Protein AF-A0A6M3KGA5-F1 (afdb_monomer_lite)

Secondary structure (DSSP, 8-state):
-----HHHHHHHHHHHHHHHHHHHSPPBPPSSTTPPPEEEETTTTEEEE-S--SS-SS--EEEEE--HHHHHHHHHHH--TT-EEEEEETTEEEEEESSPPPS-GGG-------EEEEEE-PPPHHHHHHHHHTTPPPSSHHHHHHHHHHHGGG--SS-HHHHHHHHHH---------EEEE-TTT--EEEE---------

Structure (mmCIF, N/CA/C/O backbone):
data_AF-A0A6M3KGA5-F1
#
_entry.id   AF-A0A6M3KGA5-F1
#
loop_
_atom_site.group_PDB
_atom_site.id
_atom_site.type_symbol
_atom_site.label_atom_id
_atom_site.label_alt_id
_atom_site.label_comp_id
_atom_site.label_asym_id
_atom_site.label_entity_id
_atom_site.label_seq_id
_atom_site.pdbx_PDB_ins_code
_atom_site.Cartn_x
_atom_site.Cartn_y
_atom_site.Cartn_z
_atom_site.occupancy
_atom_site.B_iso_or_equiv
_atom_site.auth_seq_id
_atom_site.auth_comp_id
_atom_site.auth_asym_id
_atom_site.auth_atom_id
_atom_site.pdbx_PDB_model_num
ATOM 1 N N . MET A 1 1 ? 42.977 -56.405 -46.030 1.00 41.88 1 MET A N 1
ATOM 2 C CA . MET A 1 1 ? 42.959 -55.068 -45.400 1.00 41.88 1 MET A CA 1
ATOM 3 C C . MET A 1 1 ? 41.503 -54.655 -45.305 1.00 41.88 1 MET A C 1
ATOM 5 O O . MET A 1 1 ? 40.833 -54.832 -46.315 1.00 41.88 1 MET A O 1
ATOM 9 N N . PRO A 1 2 ? 40.975 -54.237 -44.144 1.00 41.97 2 PRO A N 1
ATOM 10 C CA . PRO A 1 2 ? 39.621 -53.709 -44.097 1.00 41.97 2 PRO A CA 1
ATOM 11 C C . PRO A 1 2 ? 39.636 -52.282 -44.658 1.00 41.97 2 PRO A C 1
ATOM 13 O O . PRO A 1 2 ? 40.463 -51.470 -44.240 1.00 41.97 2 PRO A O 1
ATOM 16 N N . ASP A 1 3 ? 38.760 -52.015 -45.625 1.00 45.16 3 ASP A N 1
ATOM 17 C CA . ASP A 1 3 ? 38.464 -50.663 -46.095 1.00 45.16 3 ASP A CA 1
ATOM 18 C C . ASP A 1 3 ? 37.850 -49.884 -44.933 1.00 45.16 3 ASP A C 1
ATOM 20 O O . ASP A 1 3 ? 36.784 -50.226 -44.421 1.00 45.16 3 ASP A O 1
ATOM 24 N N . ILE A 1 4 ? 38.569 -48.864 -44.474 1.00 53.56 4 ILE A N 1
ATOM 25 C CA . ILE A 1 4 ? 38.043 -47.900 -43.516 1.00 53.56 4 ILE A CA 1
ATOM 26 C C . ILE A 1 4 ? 37.129 -46.980 -44.325 1.00 53.56 4 ILE A C 1
ATOM 28 O O . ILE A 1 4 ? 37.600 -46.249 -45.192 1.00 53.56 4 ILE A O 1
ATOM 32 N N . ASP A 1 5 ? 35.824 -47.041 -44.067 1.00 49.91 5 ASP A N 1
ATOM 33 C CA . ASP A 1 5 ? 34.857 -46.111 -44.645 1.00 49.91 5 ASP A CA 1
ATOM 34 C C . ASP A 1 5 ? 35.118 -44.698 -44.097 1.00 49.91 5 ASP A C 1
ATOM 36 O O . ASP A 1 5 ? 34.704 -44.320 -42.999 1.00 49.91 5 ASP A O 1
ATOM 40 N N . TYR A 1 6 ? 35.870 -43.910 -44.863 1.00 50.00 6 TYR A N 1
ATOM 41 C CA . TYR A 1 6 ? 36.208 -42.527 -44.531 1.00 50.00 6 TYR A CA 1
ATOM 42 C C . TYR A 1 6 ? 34.997 -41.572 -44.613 1.00 50.00 6 TYR A C 1
ATOM 44 O O . TYR A 1 6 ? 35.095 -40.438 -44.133 1.00 50.00 6 TYR A O 1
ATOM 52 N N . GLY A 1 7 ? 33.863 -41.995 -45.190 1.00 52.38 7 GLY A N 1
ATOM 53 C CA . GLY A 1 7 ? 32.662 -41.165 -45.339 1.00 52.38 7 GLY A CA 1
ATOM 54 C C . GLY A 1 7 ? 31.908 -40.954 -44.023 1.00 52.38 7 GLY A C 1
ATOM 55 O O . GLY A 1 7 ? 31.492 -39.836 -43.708 1.00 52.38 7 GLY A O 1
ATOM 56 N N . GLU A 1 8 ? 31.801 -42.002 -43.207 1.00 46.47 8 GLU A N 1
ATOM 57 C CA . GLU A 1 8 ? 31.100 -41.958 -41.917 1.00 46.47 8 GLU A CA 1
ATOM 58 C C . GLU A 1 8 ? 31.921 -41.222 -40.840 1.00 46.47 8 GLU A C 1
ATOM 60 O O . GLU A 1 8 ? 31.389 -40.464 -40.021 1.00 46.47 8 GLU A O 1
ATOM 65 N N . VAL A 1 9 ? 33.251 -41.358 -40.897 1.00 51.53 9 VAL A N 1
ATOM 66 C CA . VAL A 1 9 ? 34.192 -40.663 -40.004 1.00 51.53 9 VAL A CA 1
ATOM 67 C C . VAL A 1 9 ? 34.199 -39.153 -40.279 1.00 51.53 9 VAL A C 1
ATOM 69 O O . VAL A 1 9 ? 34.153 -38.358 -39.340 1.00 51.53 9 VAL A O 1
ATOM 72 N N . GLY A 1 10 ? 34.183 -38.737 -41.552 1.00 54.62 10 GLY A N 1
ATOM 73 C CA . GLY A 1 10 ? 34.132 -37.321 -41.934 1.00 54.62 10 GLY A CA 1
ATOM 74 C C . GLY A 1 10 ? 32.840 -36.623 -41.495 1.00 54.62 10 GLY A C 1
ATOM 75 O O . GLY A 1 10 ? 32.890 -35.520 -40.949 1.00 54.62 10 GLY A O 1
ATOM 76 N N . SER A 1 11 ? 31.691 -37.289 -41.650 1.00 57.81 11 SER A N 1
ATOM 77 C CA . SER A 1 11 ? 30.388 -36.760 -41.218 1.00 57.81 11 SER A CA 1
ATOM 78 C C . SER A 1 11 ? 30.314 -36.576 -39.695 1.00 57.81 11 SER A C 1
ATOM 80 O O . SER A 1 11 ? 29.884 -35.526 -39.212 1.00 57.81 11 SER A O 1
ATOM 82 N N . ASN A 1 12 ? 30.815 -37.548 -38.924 1.00 63.34 12 ASN A N 1
ATOM 83 C CA . ASN A 1 12 ? 30.850 -37.463 -37.462 1.00 63.34 12 ASN A CA 1
ATOM 84 C C . ASN A 1 12 ? 31.811 -36.381 -36.950 1.00 63.34 12 ASN A C 1
ATOM 86 O O . ASN A 1 12 ? 31.497 -35.698 -35.974 1.00 63.34 12 ASN A O 1
ATOM 90 N N . ILE A 1 13 ? 32.952 -36.168 -37.614 1.00 66.56 13 ILE A N 1
ATOM 91 C CA . ILE A 1 13 ? 33.899 -35.101 -37.249 1.00 66.56 13 ILE A CA 1
ATOM 92 C C . ILE A 1 13 ? 33.289 -33.719 -37.516 1.00 66.56 13 ILE A C 1
ATOM 94 O O . ILE A 1 13 ? 33.377 -32.836 -36.659 1.00 66.56 13 ILE A O 1
ATOM 98 N N . VAL A 1 14 ? 32.618 -33.522 -38.655 1.00 67.00 14 VAL A N 1
ATOM 99 C CA . VAL A 1 14 ? 31.945 -32.249 -38.980 1.00 67.00 14 VAL A CA 1
ATOM 100 C C . VAL A 1 14 ? 30.796 -31.975 -38.008 1.00 67.00 14 VAL A C 1
ATOM 102 O O . VAL A 1 14 ? 30.682 -30.872 -37.474 1.00 67.00 14 VAL A O 1
ATOM 105 N N . TYR A 1 15 ? 29.988 -32.990 -37.702 1.00 66.62 15 TYR A N 1
ATOM 106 C CA . TYR A 1 15 ? 28.912 -32.868 -36.722 1.00 66.62 15 TYR A CA 1
ATOM 107 C C . TYR A 1 15 ? 29.459 -32.512 -35.331 1.00 66.62 15 TYR A C 1
ATOM 109 O O . TYR A 1 15 ? 29.017 -31.538 -34.723 1.00 66.62 15 TYR A O 1
ATOM 117 N N . THR A 1 16 ? 30.476 -33.232 -34.851 1.00 67.31 16 THR A N 1
ATOM 118 C CA . THR A 1 16 ? 31.075 -33.009 -33.523 1.00 67.31 16 THR A CA 1
ATOM 119 C C . THR A 1 16 ? 31.748 -31.640 -33.418 1.00 67.31 16 THR A C 1
ATOM 121 O O . THR A 1 16 ? 31.591 -30.953 -32.411 1.00 67.31 16 THR A O 1
ATOM 124 N N . SER A 1 17 ? 32.457 -31.206 -34.461 1.00 63.03 17 SER A N 1
ATOM 125 C CA . SER A 1 17 ? 33.115 -29.891 -34.492 1.00 63.03 17 SER A CA 1
ATOM 126 C C . SER A 1 17 ? 32.120 -28.728 -34.535 1.00 63.03 17 SER A C 1
ATOM 128 O O . SER A 1 17 ? 32.336 -27.732 -33.847 1.00 63.03 17 SER A O 1
ATOM 130 N N . LEU A 1 18 ? 30.995 -28.864 -35.246 1.00 68.81 18 LEU A N 1
ATOM 131 C CA . LEU A 1 18 ? 29.914 -27.872 -35.226 1.00 68.81 18 LEU A CA 1
ATOM 132 C C . LEU A 1 18 ? 29.252 -27.776 -33.839 1.00 68.81 18 LEU A C 1
ATOM 134 O O . LEU A 1 18 ? 28.988 -26.673 -33.361 1.00 68.81 18 LEU A O 1
ATOM 138 N N . HIS A 1 19 ? 29.030 -28.914 -33.169 1.00 64.44 19 HIS A N 1
ATOM 139 C CA . HIS A 1 19 ? 28.456 -28.952 -31.817 1.00 64.44 19 HIS A CA 1
ATOM 140 C C . HIS A 1 19 ? 29.411 -28.361 -30.773 1.00 64.44 19 HIS A C 1
ATOM 142 O O . HIS A 1 19 ? 28.995 -27.540 -29.956 1.00 64.44 19 HIS A O 1
ATOM 148 N N . ALA A 1 20 ? 30.697 -28.716 -30.833 1.00 61.69 20 ALA A N 1
ATOM 149 C CA . ALA A 1 20 ? 31.725 -28.153 -29.959 1.00 61.69 20 ALA A CA 1
ATOM 150 C C . ALA A 1 20 ? 31.896 -26.639 -30.179 1.00 61.69 20 ALA A C 1
ATOM 152 O O . ALA A 1 20 ? 32.033 -25.881 -29.216 1.00 61.69 20 ALA A O 1
ATOM 153 N N . GLY A 1 21 ? 31.832 -26.191 -31.438 1.00 63.72 21 GLY A N 1
ATOM 154 C CA . GLY A 1 21 ? 31.872 -24.776 -31.798 1.00 63.72 21 GLY A CA 1
ATOM 155 C C . GLY A 1 21 ? 30.679 -23.995 -31.252 1.00 63.72 21 GLY A C 1
ATOM 156 O O . GLY A 1 21 ? 30.865 -22.911 -30.711 1.00 63.72 21 GLY A O 1
ATOM 157 N N . ALA A 1 22 ? 29.469 -24.552 -31.318 1.00 67.31 22 ALA A N 1
ATOM 158 C CA . ALA A 1 22 ? 28.280 -23.897 -30.779 1.00 67.31 22 ALA A CA 1
ATOM 159 C C . ALA A 1 22 ? 28.244 -23.863 -29.240 1.00 67.31 22 ALA A C 1
ATOM 161 O O . ALA A 1 22 ? 27.796 -22.872 -28.675 1.00 67.31 22 ALA A O 1
ATOM 162 N N . ALA A 1 23 ? 28.759 -24.896 -28.563 1.00 62.34 23 ALA A N 1
ATOM 163 C CA . ALA A 1 23 ? 28.861 -24.928 -27.100 1.00 62.34 23 ALA A CA 1
ATOM 164 C C . ALA A 1 23 ? 29.917 -23.954 -26.542 1.00 62.34 23 ALA A C 1
ATOM 166 O O . ALA A 1 23 ? 29.826 -23.536 -25.391 1.00 62.34 23 ALA A O 1
ATOM 167 N N . THR A 1 24 ? 30.921 -23.606 -27.354 1.00 60.44 24 THR A N 1
ATOM 168 C CA . THR A 1 24 ? 32.019 -22.697 -26.977 1.00 60.44 24 THR A CA 1
ATOM 169 C C . THR A 1 24 ? 31.777 -21.260 -27.454 1.00 60.44 24 THR A C 1
ATOM 171 O O . THR A 1 24 ? 32.469 -20.343 -27.021 1.00 60.44 24 THR A O 1
ATOM 174 N N . ALA A 1 25 ? 30.824 -21.047 -28.365 1.00 66.88 25 ALA A N 1
ATOM 175 C CA . ALA A 1 25 ? 30.552 -19.737 -28.936 1.00 66.88 25 ALA A CA 1
ATOM 176 C C . ALA A 1 25 ? 30.000 -18.769 -27.885 1.00 66.88 25 ALA A C 1
ATOM 178 O O . ALA A 1 25 ? 29.067 -19.089 -27.147 1.00 66.88 25 ALA A O 1
ATOM 179 N N . ASP A 1 26 ? 30.537 -17.549 -27.881 1.00 70.81 26 ASP A N 1
ATOM 180 C CA . ASP A 1 26 ? 30.009 -16.483 -27.044 1.00 70.81 26 ASP A CA 1
ATOM 181 C C . ASP A 1 26 ? 28.542 -16.169 -27.402 1.00 70.81 26 ASP A C 1
ATOM 183 O O . ASP A 1 26 ? 28.154 -16.208 -28.580 1.00 70.81 26 ASP A O 1
ATOM 187 N N . PRO A 1 27 ? 27.716 -15.797 -26.409 1.00 71.69 27 PRO A N 1
ATOM 188 C CA . PRO A 1 27 ? 26.337 -15.394 -26.641 1.00 71.69 27 PRO A CA 1
ATOM 189 C C . PRO A 1 27 ? 26.254 -14.238 -27.641 1.00 71.69 27 PRO A C 1
ATOM 191 O O . PRO A 1 27 ? 26.934 -13.215 -27.506 1.00 71.69 27 PRO A O 1
ATOM 194 N N . LYS A 1 28 ? 25.361 -14.355 -28.626 1.00 75.56 28 LYS A N 1
ATOM 195 C CA . LYS A 1 28 ? 25.114 -13.275 -29.582 1.00 75.56 28 LYS A CA 1
ATOM 196 C C . LYS A 1 28 ? 24.287 -12.181 -28.916 1.00 75.56 28 LYS A C 1
ATOM 198 O O . LYS A 1 28 ? 23.258 -12.434 -28.285 1.00 75.56 28 LYS A O 1
ATOM 203 N N . LYS A 1 29 ? 24.724 -10.933 -29.090 1.00 73.06 29 LYS A N 1
ATOM 204 C CA . LYS A 1 29 ? 23.932 -9.757 -28.718 1.00 73.06 29 LYS A CA 1
ATOM 205 C C . LYS A 1 29 ? 22.797 -9.582 -29.726 1.00 73.06 29 LYS A C 1
ATOM 207 O O . LYS A 1 29 ? 22.994 -9.767 -30.925 1.00 73.06 29 LYS A O 1
ATOM 212 N N . ASN A 1 30 ? 21.611 -9.237 -29.237 1.00 75.25 30 ASN A N 1
ATOM 213 C CA . ASN A 1 30 ? 20.492 -8.904 -30.108 1.00 75.25 30 ASN A CA 1
ATOM 214 C C . ASN A 1 30 ? 20.792 -7.571 -30.829 1.00 75.25 30 ASN A C 1
ATOM 216 O O . ASN A 1 30 ? 21.226 -6.636 -30.152 1.00 75.25 30 ASN A O 1
ATOM 220 N N . PRO A 1 31 ? 20.620 -7.480 -32.164 1.00 74.12 31 PRO A N 1
ATOM 221 C CA . PRO A 1 31 ? 20.804 -6.229 -32.905 1.00 74.12 31 PRO A CA 1
ATOM 222 C C . PRO A 1 31 ? 19.787 -5.145 -32.523 1.00 74.12 31 PRO A C 1
ATOM 224 O O . PRO A 1 31 ? 20.068 -3.965 -32.720 1.00 74.12 31 PRO A O 1
ATOM 227 N N . GLU A 1 32 ? 18.635 -5.526 -31.966 1.00 71.94 32 GLU A N 1
ATOM 228 C CA . GLU A 1 32 ? 17.621 -4.583 -31.498 1.00 71.94 32 GLU A CA 1
ATOM 229 C C . GLU A 1 32 ? 18.029 -3.908 -30.177 1.00 71.94 32 GLU A C 1
ATOM 231 O O . GLU A 1 32 ? 18.537 -4.583 -29.264 1.00 71.94 32 GLU A O 1
ATOM 236 N N . PRO A 1 33 ? 17.745 -2.600 -30.012 1.00 62.25 33 PRO A N 1
ATOM 237 C CA . PRO A 1 33 ? 17.922 -1.907 -28.744 1.00 62.25 33 PRO A CA 1
ATOM 238 C C . PRO A 1 33 ? 17.219 -2.661 -27.609 1.00 62.25 33 PRO A C 1
ATOM 240 O O . PRO A 1 33 ? 16.032 -2.971 -27.670 1.00 62.25 33 PRO A O 1
ATOM 243 N N . HIS A 1 34 ? 17.973 -2.964 -26.555 1.00 67.00 34 HIS A N 1
ATOM 244 C CA . HIS A 1 34 ? 17.503 -3.663 -25.354 1.00 67.00 34 HIS A CA 1
ATOM 245 C C . HIS A 1 34 ? 17.062 -5.129 -25.528 1.00 67.00 34 HIS A C 1
ATOM 247 O O . HIS A 1 34 ? 16.464 -5.709 -24.612 1.00 67.00 34 HIS A O 1
ATOM 253 N N . GLY A 1 35 ? 17.376 -5.760 -26.660 1.00 69.31 35 GLY A N 1
ATOM 254 C CA . GLY A 1 35 ? 17.085 -7.172 -26.873 1.00 69.31 35 GLY A CA 1
ATOM 255 C C . GLY A 1 35 ? 17.917 -8.102 -25.977 1.00 69.31 35 GLY A C 1
ATOM 256 O O . GLY A 1 35 ? 19.079 -7.837 -25.664 1.00 69.31 35 GLY A O 1
ATOM 257 N N . ARG A 1 36 ? 17.322 -9.226 -25.554 1.00 76.00 36 ARG A N 1
ATOM 258 C CA . ARG A 1 36 ? 18.022 -10.237 -24.745 1.00 76.00 36 ARG A CA 1
ATOM 259 C C . ARG A 1 36 ? 19.102 -10.933 -25.571 1.00 76.00 36 ARG A C 1
ATOM 261 O O . ARG A 1 36 ? 18.849 -11.319 -26.711 1.00 76.00 36 ARG A O 1
ATOM 268 N N . ALA A 1 37 ? 20.277 -11.114 -24.974 1.00 77.50 37 ALA A N 1
ATOM 269 C CA . ALA A 1 37 ? 21.322 -11.949 -25.549 1.00 77.50 37 ALA A CA 1
ATOM 270 C C . ALA A 1 37 ? 20.832 -13.399 -25.665 1.00 77.50 37 ALA A C 1
ATOM 272 O O . ALA A 1 37 ? 20.094 -13.886 -24.799 1.00 77.50 37 ALA A O 1
ATOM 273 N N . TYR A 1 38 ? 21.235 -14.064 -26.741 1.00 78.81 38 TYR A N 1
ATOM 274 C CA . TYR A 1 38 ? 20.809 -15.422 -27.048 1.00 78.81 38 TYR A CA 1
ATOM 275 C C . TYR A 1 38 ? 21.981 -16.270 -27.539 1.00 78.81 38 TYR A C 1
ATOM 277 O O . TYR A 1 38 ? 22.921 -15.767 -28.160 1.00 78.81 38 TYR A O 1
ATOM 285 N N . ALA A 1 39 ? 21.910 -17.566 -27.269 1.00 79.06 39 ALA A N 1
ATOM 286 C CA . ALA A 1 39 ? 22.774 -18.582 -27.844 1.00 79.06 39 ALA A CA 1
ATOM 287 C C . ALA A 1 39 ? 21.926 -19.505 -28.728 1.00 79.06 39 ALA A C 1
ATOM 289 O O . ALA A 1 39 ? 20.727 -19.674 -28.506 1.00 79.06 39 ALA A O 1
ATOM 290 N N . VAL A 1 40 ? 22.533 -20.058 -29.775 1.00 77.50 40 VAL A N 1
ATOM 291 C CA . VAL A 1 40 ? 21.883 -21.062 -30.625 1.00 77.50 40 VAL A CA 1
ATOM 292 C C . VAL A 1 40 ? 22.516 -22.399 -30.280 1.00 77.50 40 VAL A C 1
ATOM 294 O O . VAL A 1 40 ? 23.670 -22.631 -30.641 1.00 77.50 40 VAL A O 1
ATOM 297 N N . THR A 1 41 ? 21.775 -23.245 -29.567 1.00 75.00 41 THR A N 1
ATOM 298 C CA . THR A 1 41 ? 22.279 -24.516 -29.029 1.00 75.00 41 THR A CA 1
ATOM 299 C C . THR A 1 41 ? 21.896 -25.672 -29.971 1.00 75.00 41 THR A C 1
ATOM 301 O O . THR A 1 41 ? 20.722 -25.824 -30.322 1.00 75.00 41 THR A O 1
ATOM 304 N N . PRO A 1 42 ? 22.853 -26.488 -30.448 1.00 73.25 42 PRO A N 1
ATOM 305 C CA . PRO A 1 42 ? 22.571 -27.757 -31.117 1.00 73.25 42 PRO A CA 1
ATOM 306 C C . PRO A 1 42 ? 22.237 -28.867 -30.103 1.00 73.25 42 PRO A C 1
ATOM 308 O O . PRO A 1 42 ? 22.705 -28.799 -28.968 1.00 73.25 42 PRO A O 1
ATOM 311 N N . PRO A 1 43 ? 21.531 -29.943 -30.497 1.00 61.41 43 PRO A N 1
ATOM 312 C CA . PRO A 1 43 ? 20.991 -30.237 -31.825 1.00 61.41 43 PRO A CA 1
ATOM 313 C C . PRO A 1 43 ? 19.625 -29.569 -32.062 1.00 61.41 43 PRO A C 1
ATOM 315 O O . PRO A 1 43 ? 18.798 -29.487 -31.165 1.00 61.41 43 PRO A O 1
ATOM 318 N N . GLY A 1 44 ? 19.366 -29.116 -33.295 1.00 68.81 44 GLY A N 1
ATOM 319 C CA . GLY A 1 44 ? 18.070 -28.527 -33.678 1.00 68.81 44 GLY A CA 1
ATOM 320 C C . GLY A 1 44 ? 18.021 -26.997 -33.758 1.00 68.81 44 GLY A C 1
ATOM 321 O O . GLY A 1 44 ? 16.974 -26.461 -34.104 1.00 68.81 44 GLY A O 1
ATOM 322 N N . HIS A 1 45 ? 19.145 -26.303 -33.527 1.00 70.56 45 HIS A N 1
ATOM 323 C CA . HIS A 1 45 ? 19.275 -24.842 -33.671 1.00 70.56 45 HIS A CA 1
ATOM 324 C C . HIS A 1 45 ? 18.193 -24.064 -32.911 1.00 70.56 45 HIS A C 1
ATOM 326 O O . HIS A 1 45 ? 17.616 -23.099 -33.418 1.00 70.56 45 HIS A O 1
ATOM 332 N N . THR A 1 46 ? 17.907 -24.489 -31.684 1.00 76.25 46 THR A N 1
ATOM 333 C CA . THR A 1 46 ? 16.974 -23.780 -30.816 1.00 76.25 46 THR A CA 1
ATOM 334 C C . THR A 1 46 ? 17.645 -22.533 -30.255 1.00 76.25 46 THR A C 1
ATOM 336 O O . THR A 1 46 ? 18.813 -22.557 -29.862 1.00 76.25 46 THR A O 1
ATOM 339 N N . VAL A 1 47 ? 16.906 -21.424 -30.241 1.00 78.94 47 VAL A N 1
ATOM 340 C CA . VAL A 1 47 ? 17.356 -20.172 -29.632 1.00 78.94 47 VAL A CA 1
ATOM 341 C C . VAL A 1 47 ? 17.084 -20.249 -28.137 1.00 78.94 47 VAL A C 1
ATOM 343 O O . VAL A 1 47 ? 15.927 -20.289 -27.720 1.00 78.94 47 VAL A O 1
ATOM 346 N N . GLU A 1 48 ? 18.144 -20.239 -27.340 1.00 77.25 48 GLU A N 1
ATOM 347 C CA . GLU A 1 48 ? 18.056 -20.127 -25.890 1.00 77.25 48 GLU A CA 1
ATOM 348 C C . GLU A 1 48 ? 18.467 -18.719 -25.464 1.00 77.25 48 GLU A C 1
ATOM 350 O O . GLU A 1 48 ? 19.513 -18.195 -25.857 1.00 77.25 48 GLU A O 1
ATOM 355 N N . TYR A 1 49 ? 17.618 -18.072 -24.669 1.00 76.31 49 TYR A N 1
ATOM 356 C CA . TYR A 1 49 ? 17.912 -16.756 -24.113 1.00 76.31 49 TYR A CA 1
ATOM 357 C C . TYR A 1 49 ? 18.667 -16.910 -22.804 1.00 76.31 49 TYR A C 1
ATOM 359 O O . TYR A 1 49 ? 18.292 -17.713 -21.953 1.00 76.31 49 TYR A O 1
ATOM 367 N N . LEU A 1 50 ? 19.677 -16.070 -22.600 1.00 70.62 50 LEU A N 1
ATOM 368 C CA . LEU A 1 50 ? 20.327 -15.995 -21.300 1.00 70.62 50 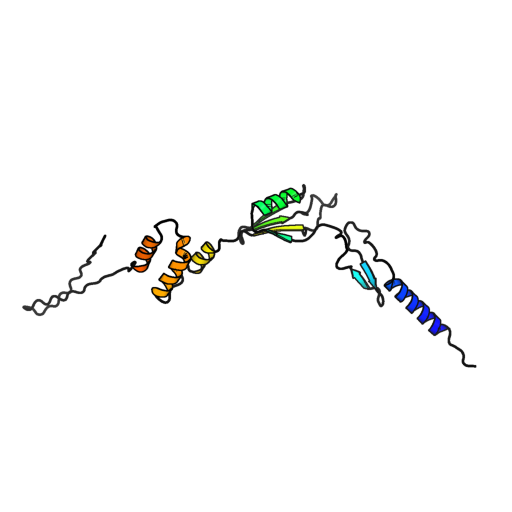LEU A CA 1
ATOM 369 C C . LEU A 1 50 ? 19.351 -15.404 -20.279 1.00 70.62 50 LEU A C 1
ATOM 371 O O . LEU A 1 50 ? 18.912 -14.259 -20.416 1.00 70.62 50 LEU A O 1
ATOM 375 N N . GLU A 1 51 ? 19.014 -16.184 -19.252 1.00 66.31 51 GLU A N 1
ATOM 376 C CA . GLU A 1 51 ? 18.010 -15.797 -18.254 1.00 66.31 51 GLU A CA 1
ATOM 377 C C . GLU A 1 51 ? 18.423 -14.568 -17.434 1.00 66.31 51 GLU A C 1
ATOM 379 O O . GLU A 1 51 ? 17.570 -13.780 -17.017 1.00 66.31 51 GLU A O 1
ATOM 384 N N . ARG A 1 52 ? 19.731 -14.372 -17.222 1.00 67.44 52 ARG A N 1
ATOM 385 C CA . ARG A 1 52 ? 20.261 -13.304 -16.371 1.00 67.44 52 ARG A CA 1
ATOM 386 C C . ARG A 1 52 ? 21.599 -12.772 -16.893 1.00 67.44 52 ARG A C 1
ATOM 388 O O . ARG A 1 52 ? 22.647 -13.258 -16.473 1.00 67.44 52 ARG A O 1
ATOM 395 N N . PRO A 1 53 ? 21.597 -11.778 -17.797 1.00 71.38 53 PRO A N 1
ATOM 396 C CA . PRO A 1 53 ? 22.830 -11.072 -18.123 1.00 71.38 53 PRO A CA 1
ATOM 397 C C . PRO A 1 53 ? 23.379 -10.370 -16.870 1.00 71.38 53 PRO A C 1
ATOM 399 O O . PRO A 1 53 ? 22.607 -9.959 -16.001 1.00 71.38 53 PRO A O 1
ATOM 402 N N . GLU A 1 54 ? 24.703 -10.204 -16.796 1.00 72.94 54 GLU A N 1
ATOM 403 C CA . GLU A 1 54 ? 25.376 -9.486 -15.699 1.00 72.94 54 GLU A CA 1
ATOM 404 C C . GLU A 1 54 ? 24.822 -8.060 -15.533 1.00 72.94 54 GLU A C 1
ATOM 406 O O . GLU A 1 54 ? 24.583 -7.600 -14.417 1.00 72.94 54 GLU A O 1
ATOM 411 N N . PHE A 1 55 ? 24.503 -7.407 -16.656 1.00 72.94 55 PHE A N 1
ATOM 412 C CA . PHE A 1 55 ? 23.822 -6.118 -16.702 1.00 72.94 55 PHE A CA 1
ATOM 413 C C . PHE A 1 55 ? 22.510 -6.244 -17.486 1.00 72.94 55 PHE A C 1
ATOM 415 O O . PHE A 1 55 ? 22.539 -6.556 -18.682 1.00 72.94 55 PHE A O 1
ATOM 422 N N . PRO A 1 56 ? 21.345 -6.004 -16.852 1.00 76.12 56 PRO A N 1
ATOM 423 C CA . PRO A 1 56 ? 20.073 -5.967 -17.555 1.00 76.12 56 PRO A CA 1
ATOM 424 C C . PRO A 1 56 ? 20.087 -4.912 -18.668 1.00 76.12 56 PRO A C 1
ATOM 426 O O . PRO A 1 56 ? 20.507 -3.778 -18.431 1.00 76.12 56 PRO A O 1
ATOM 429 N N . PRO A 1 57 ? 19.591 -5.243 -19.871 1.00 77.56 57 PRO A N 1
ATOM 430 C CA . PRO A 1 57 ? 19.659 -4.341 -21.017 1.00 77.56 57 PRO A CA 1
ATOM 431 C C . PRO A 1 57 ? 18.771 -3.099 -20.861 1.00 77.56 57 PRO A C 1
ATOM 433 O O . PRO A 1 57 ? 18.980 -2.106 -21.552 1.00 77.56 57 PRO A O 1
ATOM 436 N N . ARG A 1 58 ? 17.774 -3.146 -19.971 1.00 81.50 58 ARG A N 1
ATOM 437 C CA . ARG A 1 58 ? 16.861 -2.044 -19.651 1.00 81.50 58 ARG A CA 1
ATOM 438 C C . ARG A 1 58 ? 16.327 -2.184 -18.228 1.00 81.50 58 ARG A C 1
ATOM 440 O O . ARG A 1 58 ? 16.355 -3.276 -17.660 1.00 81.50 58 ARG A O 1
ATOM 447 N N . ARG A 1 59 ? 15.816 -1.085 -17.668 1.00 86.00 59 ARG A N 1
ATOM 448 C CA . ARG A 1 59 ? 15.108 -1.098 -16.380 1.00 86.00 59 ARG A CA 1
ATOM 449 C C . ARG A 1 59 ? 13.758 -1.793 -16.559 1.00 86.00 59 ARG A C 1
ATOM 451 O O . ARG A 1 59 ? 13.055 -1.531 -17.529 1.00 86.00 59 ARG A O 1
ATOM 458 N N . ASN A 1 60 ? 13.421 -2.694 -15.646 1.00 87.88 60 ASN A N 1
ATOM 459 C CA . ASN A 1 60 ? 12.150 -3.408 -15.622 1.00 87.88 60 ASN A CA 1
ATOM 460 C C . ASN A 1 60 ? 11.805 -3.830 -14.187 1.00 87.88 60 ASN A C 1
ATOM 462 O O . ASN A 1 60 ? 12.618 -3.702 -13.268 1.00 87.88 60 ASN A O 1
ATOM 466 N N . GLY A 1 61 ? 10.590 -4.336 -13.997 1.00 90.56 61 GLY A N 1
ATOM 467 C CA . GLY A 1 61 ? 10.124 -4.862 -12.721 1.00 90.56 61 GLY A CA 1
ATOM 468 C C . GLY A 1 61 ? 9.154 -3.930 -12.007 1.00 90.56 61 GLY A C 1
ATOM 469 O O . GLY A 1 61 ? 8.867 -2.816 -12.438 1.00 90.56 61 GLY A O 1
ATOM 470 N N . THR A 1 62 ? 8.583 -4.423 -10.911 1.00 95.38 62 THR A N 1
ATOM 471 C CA . THR A 1 62 ? 7.562 -3.705 -10.142 1.00 95.38 62 THR A CA 1
ATOM 472 C C . THR A 1 62 ? 7.997 -3.573 -8.697 1.00 95.38 62 THR A C 1
ATOM 474 O O . THR A 1 62 ? 8.062 -4.567 -7.975 1.00 95.38 62 THR A O 1
ATOM 477 N N . VAL A 1 63 ? 8.283 -2.343 -8.278 1.00 95.38 63 VAL A N 1
ATOM 478 C CA . VAL A 1 63 ? 8.582 -2.034 -6.878 1.00 95.38 63 VAL A CA 1
ATOM 479 C C . VAL A 1 63 ? 7.265 -1.835 -6.139 1.00 95.38 63 VAL A C 1
ATOM 481 O O . VAL A 1 63 ? 6.408 -1.087 -6.601 1.00 95.38 63 VAL A O 1
ATOM 484 N N . LYS A 1 64 ? 7.088 -2.515 -5.006 1.00 94.94 64 LYS A N 1
ATOM 485 C CA . LYS A 1 64 ? 5.924 -2.338 -4.132 1.00 94.94 64 LYS A CA 1
ATOM 486 C C . LYS A 1 64 ? 6.322 -1.455 -2.961 1.00 94.94 64 LYS A C 1
ATOM 488 O O . LYS A 1 64 ? 7.296 -1.756 -2.277 1.00 94.94 64 LYS A O 1
ATOM 493 N N . LEU A 1 65 ? 5.580 -0.379 -2.757 1.00 93.31 65 LEU A N 1
ATOM 494 C CA . LEU A 1 65 ? 5.814 0.617 -1.720 1.00 93.31 65 LEU A CA 1
ATOM 495 C C . LEU A 1 65 ? 4.559 0.705 -0.849 1.00 93.31 65 LEU A C 1
ATOM 497 O O . LEU A 1 65 ? 3.442 0.573 -1.350 1.00 93.31 65 LEU A O 1
ATOM 501 N N . SER A 1 66 ? 4.756 0.890 0.452 1.00 89.06 66 SER A N 1
ATOM 502 C CA . SER A 1 66 ? 3.692 0.979 1.463 1.00 89.06 66 SER A CA 1
ATOM 503 C C . SER A 1 66 ? 3.543 2.382 2.052 1.00 89.06 66 SER A C 1
ATOM 505 O O . SER A 1 66 ? 2.583 2.647 2.767 1.00 89.06 66 SER A O 1
ATOM 507 N N . ASP A 1 67 ? 4.459 3.295 1.728 1.00 90.06 67 ASP A N 1
ATOM 508 C CA . ASP A 1 67 ? 4.494 4.655 2.253 1.00 90.06 67 ASP A CA 1
ATOM 509 C C . ASP A 1 67 ? 4.494 5.697 1.122 1.00 90.06 67 ASP A C 1
ATOM 511 O O . ASP A 1 67 ? 5.145 5.530 0.083 1.00 90.06 67 ASP A O 1
ATOM 515 N N . THR A 1 68 ? 3.769 6.796 1.348 1.00 92.94 68 THR A N 1
ATOM 516 C CA . THR A 1 68 ? 3.650 7.906 0.396 1.00 92.94 68 THR A CA 1
ATOM 517 C C . THR A 1 68 ? 4.994 8.598 0.180 1.00 92.94 68 THR A C 1
ATOM 519 O O . THR A 1 68 ? 5.326 8.924 -0.962 1.00 92.94 68 THR A O 1
ATOM 522 N N . ALA A 1 69 ? 5.785 8.823 1.238 1.00 94.56 69 ALA A N 1
ATOM 523 C CA . ALA A 1 69 ? 7.066 9.517 1.096 1.00 94.56 69 ALA A CA 1
ATOM 524 C C . ALA A 1 69 ? 8.044 8.684 0.253 1.00 94.56 69 ALA A C 1
ATOM 526 O O . ALA A 1 69 ? 8.629 9.199 -0.702 1.00 94.56 69 ALA A O 1
ATOM 527 N N . SER A 1 70 ? 8.108 7.379 0.524 1.00 93.25 70 SER A N 1
ATOM 528 C CA . SER A 1 70 ? 8.882 6.406 -0.257 1.00 93.25 70 SER A CA 1
ATOM 529 C C . SER A 1 70 ? 8.442 6.353 -1.730 1.00 93.25 70 SER A C 1
ATOM 531 O O . SER A 1 70 ? 9.280 6.313 -2.634 1.00 93.25 70 SER A O 1
ATOM 533 N N . PHE A 1 71 ? 7.131 6.400 -2.000 1.00 95.94 71 PHE A N 1
ATOM 534 C CA . PHE A 1 71 ? 6.591 6.449 -3.364 1.00 95.94 71 PHE A CA 1
ATOM 535 C C . PHE A 1 71 ? 6.995 7.723 -4.112 1.00 95.94 71 PHE A C 1
ATOM 537 O O . PHE A 1 71 ? 7.466 7.647 -5.249 1.00 95.94 71 PHE A O 1
ATOM 544 N N . LEU A 1 72 ? 6.874 8.887 -3.471 1.00 95.56 72 LEU A N 1
ATOM 545 C CA . LEU A 1 72 ? 7.259 10.168 -4.066 1.00 95.56 72 LEU A CA 1
ATOM 546 C C . LEU A 1 72 ? 8.767 10.273 -4.302 1.00 95.56 72 LEU A C 1
ATOM 548 O O . LEU A 1 72 ? 9.188 10.829 -5.318 1.00 95.56 72 LEU A O 1
ATOM 552 N N . GLU A 1 73 ? 9.586 9.754 -3.390 1.00 95.88 73 GLU A N 1
ATOM 553 C CA . GLU A 1 73 ? 11.037 9.704 -3.566 1.00 95.88 73 GLU A CA 1
ATOM 554 C C . GLU A 1 73 ? 11.414 8.823 -4.763 1.00 95.88 73 GLU A C 1
ATOM 556 O O . GLU A 1 73 ? 12.171 9.251 -5.641 1.00 95.88 73 GLU A O 1
ATOM 561 N N . TYR A 1 74 ? 10.831 7.622 -4.845 1.00 95.19 74 TYR A N 1
ATOM 562 C CA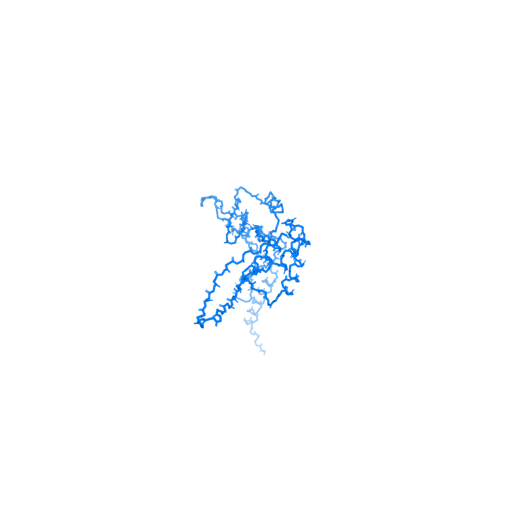 . TYR A 1 74 ? 11.064 6.713 -5.964 1.00 95.19 74 TYR A CA 1
ATOM 563 C C . TYR A 1 74 ? 10.636 7.335 -7.297 1.00 95.19 74 TYR A C 1
ATOM 565 O O . TYR A 1 74 ? 11.392 7.288 -8.269 1.00 95.19 74 TYR A O 1
ATOM 573 N N . TRP A 1 75 ? 9.466 7.979 -7.327 1.00 94.94 75 TRP A N 1
ATOM 574 C CA . TRP A 1 75 ? 8.969 8.708 -8.491 1.00 94.94 75 TRP A CA 1
ATOM 575 C C . TRP A 1 75 ? 9.946 9.796 -8.940 1.00 94.94 75 TRP A C 1
ATOM 577 O O . TRP A 1 75 ? 10.410 9.776 -10.079 1.00 94.94 75 TRP A O 1
ATOM 587 N N . LYS A 1 76 ? 10.340 10.703 -8.036 1.00 95.12 76 LYS A N 1
ATOM 588 C CA . LYS A 1 76 ? 11.284 11.789 -8.351 1.00 95.12 76 LYS A CA 1
ATOM 589 C C . LYS A 1 76 ? 12.587 11.258 -8.938 1.00 95.12 76 LYS A C 1
ATOM 591 O O . LYS A 1 76 ? 13.118 11.851 -9.872 1.00 95.12 76 LYS A O 1
ATOM 596 N N . ARG A 1 77 ? 13.079 10.130 -8.421 1.00 94.00 77 ARG A N 1
ATOM 597 C CA . ARG A 1 77 ? 14.328 9.510 -8.872 1.00 94.00 77 ARG A CA 1
ATOM 598 C C . ARG A 1 77 ? 14.227 8.838 -10.244 1.00 94.00 77 ARG A C 1
ATOM 600 O O . ARG A 1 77 ? 15.246 8.734 -10.923 1.00 94.00 77 ARG A O 1
ATOM 607 N N . GLN A 1 78 ? 13.061 8.311 -10.612 1.00 93.19 78 GLN A N 1
ATOM 608 C CA . GLN A 1 78 ? 12.931 7.394 -11.750 1.00 93.19 78 GLN A CA 1
ATOM 609 C C . GLN A 1 78 ? 12.062 7.914 -12.897 1.00 93.19 78 GLN A C 1
ATOM 611 O O . GLN A 1 78 ? 12.141 7.345 -13.982 1.00 93.19 78 GLN A O 1
ATOM 616 N N . HIS A 1 79 ? 11.243 8.944 -12.676 1.00 91.81 79 HIS A N 1
ATOM 617 C CA . HIS A 1 79 ? 10.343 9.457 -13.705 1.00 91.81 79 HIS A CA 1
ATOM 618 C C . HIS A 1 79 ? 11.090 10.095 -14.886 1.00 91.81 79 HIS A C 1
ATOM 620 O O . HIS A 1 79 ? 12.186 10.644 -14.749 1.00 91.81 79 HIS A O 1
ATOM 626 N N . SER A 1 80 ? 10.444 10.035 -16.042 1.00 87.31 80 SER A N 1
ATOM 627 C CA . SER A 1 80 ? 10.796 10.712 -17.286 1.00 87.31 80 SER A CA 1
ATOM 628 C C . SER A 1 80 ? 9.606 11.558 -17.765 1.00 87.31 80 SER A C 1
ATOM 630 O O . SER A 1 80 ? 8.568 11.614 -17.102 1.00 87.31 80 SER A O 1
ATOM 632 N N . ALA A 1 81 ? 9.743 12.224 -18.916 1.00 86.06 81 ALA A N 1
ATOM 633 C CA . ALA A 1 81 ? 8.646 12.979 -19.531 1.00 86.06 81 ALA A CA 1
ATOM 634 C C . ALA A 1 81 ? 7.436 12.092 -19.887 1.00 86.06 81 ALA A C 1
ATOM 636 O O . ALA A 1 81 ? 6.302 12.555 -19.820 1.00 86.06 81 ALA A O 1
ATOM 637 N N . ASP A 1 82 ? 7.685 10.815 -20.186 1.00 86.69 82 ASP A N 1
ATOM 638 C CA . ASP A 1 82 ? 6.683 9.823 -20.586 1.00 86.69 82 ASP A CA 1
ATOM 639 C C . ASP A 1 82 ? 6.339 8.864 -19.433 1.00 86.69 82 ASP A C 1
ATOM 641 O O . ASP A 1 82 ? 6.052 7.689 -19.634 1.00 86.69 82 ASP A O 1
ATOM 645 N N . SER A 1 83 ? 6.418 9.331 -18.186 1.00 91.56 83 SER A N 1
ATOM 646 C CA . SER A 1 83 ? 5.974 8.570 -17.015 1.00 91.56 83 SER A CA 1
ATOM 647 C C . SER A 1 83 ? 4.583 9.017 -16.578 1.00 91.56 83 SER A C 1
ATOM 649 O O . SER A 1 83 ? 4.312 10.212 -16.465 1.00 91.56 83 SER A O 1
ATOM 651 N N . TYR A 1 84 ? 3.718 8.064 -16.228 1.00 93.06 84 TYR A N 1
ATOM 652 C CA . TYR A 1 84 ? 2.349 8.343 -15.784 1.00 93.06 84 TYR A CA 1
ATOM 653 C C . TYR A 1 84 ? 2.023 7.642 -14.467 1.00 93.06 84 TYR A C 1
ATOM 655 O O . TYR A 1 84 ? 2.507 6.545 -14.189 1.00 93.06 84 TYR A O 1
ATOM 663 N N . ILE A 1 85 ? 1.167 8.269 -13.655 1.00 95.31 85 ILE A N 1
ATOM 664 C CA . ILE A 1 85 ? 0.607 7.674 -12.437 1.00 95.31 85 ILE A CA 1
ATOM 665 C C . ILE A 1 85 ? -0.884 7.447 -12.648 1.00 95.31 85 ILE A C 1
ATOM 667 O O . ILE A 1 85 ? -1.639 8.383 -12.904 1.00 95.31 85 ILE A O 1
ATOM 671 N N . TYR A 1 86 ? -1.309 6.201 -12.481 1.00 95.00 86 TYR A N 1
ATOM 672 C CA . TYR A 1 86 ? -2.705 5.796 -12.526 1.00 95.00 86 TYR A CA 1
ATOM 673 C C . TYR A 1 86 ? -3.226 5.579 -11.110 1.00 95.00 86 TYR A C 1
ATOM 675 O O . TYR A 1 86 ? -2.640 4.822 -10.338 1.00 95.00 86 TYR A O 1
ATOM 683 N N . GLY A 1 87 ? -4.334 6.232 -10.769 1.00 95.19 87 GLY A N 1
ATOM 684 C CA . GLY A 1 87 ? -5.053 6.004 -9.518 1.00 95.19 87 GLY A CA 1
ATOM 685 C C . GLY A 1 87 ? -6.220 5.044 -9.726 1.00 95.19 87 GLY A C 1
ATOM 686 O O . GLY A 1 87 ? -6.996 5.198 -10.667 1.00 95.19 87 GLY A O 1
ATOM 687 N N . SER A 1 88 ? -6.363 4.075 -8.830 1.00 94.00 88 SER A N 1
ATOM 688 C CA . SER A 1 88 ? -7.543 3.219 -8.716 1.00 94.00 88 SER A CA 1
ATOM 689 C C . SER A 1 88 ? -8.155 3.411 -7.336 1.00 94.00 88 SER A C 1
ATOM 691 O O . SER A 1 88 ? -7.433 3.501 -6.346 1.00 94.00 88 SER A O 1
ATOM 693 N N . MET A 1 89 ? -9.486 3.463 -7.271 1.00 89.38 89 MET A N 1
ATOM 694 C CA . MET A 1 89 ? -10.218 3.570 -6.005 1.00 89.38 89 MET A CA 1
ATOM 695 C C . MET A 1 89 ? -10.537 2.201 -5.395 1.00 89.38 89 MET A C 1
ATOM 697 O O . MET A 1 89 ? -10.662 2.100 -4.179 1.00 89.38 89 MET A O 1
ATOM 701 N N . VAL A 1 90 ? -10.662 1.146 -6.213 1.00 87.69 90 VAL A N 1
ATOM 702 C CA . VAL A 1 90 ? -11.057 -0.198 -5.757 1.00 87.69 90 VAL A CA 1
ATOM 703 C C . VAL A 1 90 ? -10.235 -1.279 -6.483 1.00 87.69 90 VAL A C 1
ATOM 705 O O . VAL A 1 90 ? -10.546 -1.602 -7.629 1.00 87.69 90 VAL A O 1
ATOM 708 N N . PRO A 1 91 ? -9.191 -1.853 -5.851 1.00 87.88 91 PRO A N 1
ATOM 709 C CA . PRO A 1 91 ? -8.621 -1.442 -4.565 1.00 87.88 91 PRO A CA 1
ATOM 710 C C . PRO A 1 91 ? -7.965 -0.056 -4.664 1.00 87.88 91 PRO A C 1
ATOM 712 O O . PRO A 1 91 ? -7.569 0.374 -5.753 1.00 87.88 91 PRO A O 1
ATOM 715 N N . ALA A 1 92 ? -7.865 0.636 -3.527 1.00 91.81 92 ALA A N 1
ATOM 716 C CA . ALA A 1 92 ? -7.228 1.942 -3.429 1.00 91.81 92 ALA A CA 1
ATOM 717 C C . ALA A 1 92 ? -5.713 1.802 -3.656 1.00 91.81 92 ALA A C 1
ATOM 719 O O . ALA A 1 92 ? -4.996 1.223 -2.839 1.00 91.81 92 ALA A O 1
ATOM 720 N N . GLN A 1 93 ? -5.218 2.278 -4.796 1.00 95.06 93 GLN A N 1
ATOM 721 C CA . GLN A 1 93 ? -3.806 2.144 -5.165 1.00 95.06 93 GLN A CA 1
ATOM 722 C C . GLN A 1 93 ? -3.385 3.180 -6.204 1.00 95.06 93 GLN A C 1
ATOM 724 O O . GLN A 1 93 ? -4.190 3.620 -7.029 1.00 95.06 93 GLN A O 1
ATOM 729 N N . PHE A 1 94 ? -2.094 3.495 -6.209 1.00 96.44 94 PHE A N 1
ATOM 730 C CA . PHE A 1 94 ? -1.434 4.266 -7.252 1.00 96.44 94 PHE A CA 1
ATOM 731 C C . PHE A 1 94 ? -0.408 3.394 -7.972 1.00 96.44 94 PHE A C 1
ATOM 733 O O . PHE A 1 94 ? 0.466 2.794 -7.346 1.00 96.44 94 PHE A O 1
ATOM 740 N N . LEU A 1 95 ? -0.503 3.330 -9.295 1.00 96.56 95 LEU A N 1
ATOM 741 C CA . LEU A 1 95 ? 0.445 2.641 -10.159 1.00 96.56 95 LEU A CA 1
ATOM 742 C C . LEU A 1 95 ? 1.194 3.674 -10.998 1.00 96.56 95 LEU A C 1
ATOM 744 O O . LEU A 1 95 ? 0.641 4.228 -11.943 1.00 96.56 95 LEU A O 1
ATOM 748 N N . ALA A 1 96 ? 2.457 3.906 -10.668 1.00 96.50 96 ALA A N 1
ATOM 749 C CA . ALA A 1 96 ? 3.378 4.626 -11.529 1.00 96.50 96 ALA A CA 1
ATOM 750 C C . ALA A 1 96 ? 3.918 3.679 -12.609 1.00 96.50 96 ALA A C 1
ATOM 752 O O . ALA A 1 96 ? 4.529 2.656 -12.288 1.00 96.50 96 ALA A O 1
ATOM 753 N N . VAL A 1 97 ? 3.710 4.025 -13.875 1.00 95.12 97 VAL A N 1
ATOM 754 C CA . VAL A 1 97 ? 4.351 3.398 -15.035 1.00 95.12 97 VAL A CA 1
ATOM 755 C C . VAL A 1 97 ? 5.437 4.353 -15.511 1.00 95.12 97 VAL A C 1
ATOM 757 O O . VAL A 1 97 ? 5.147 5.481 -15.904 1.00 95.12 97 VAL A O 1
ATOM 760 N N . LEU A 1 98 ? 6.691 3.920 -15.401 1.00 93.62 98 LEU A N 1
ATOM 761 C CA . LEU A 1 98 ? 7.862 4.770 -15.642 1.00 93.62 98 LEU A CA 1
ATOM 762 C C . LEU A 1 98 ? 8.332 4.729 -17.099 1.00 93.62 98 LEU A C 1
ATOM 764 O O . LEU A 1 98 ? 8.995 5.649 -17.566 1.00 93.62 98 LEU A O 1
ATOM 768 N N . ASN A 1 99 ? 7.974 3.662 -17.807 1.00 90.56 99 ASN A N 1
ATOM 769 C CA . ASN A 1 99 ? 8.223 3.469 -19.227 1.00 90.56 99 ASN A CA 1
ATOM 770 C C . ASN A 1 99 ? 6.881 3.309 -19.959 1.00 90.56 99 ASN A C 1
ATOM 772 O O . ASN A 1 99 ? 6.540 2.237 -20.467 1.00 90.56 99 ASN A O 1
ATOM 776 N N . GLU A 1 100 ? 6.051 4.353 -19.883 1.00 89.31 100 GLU A N 1
ATOM 777 C CA . GLU A 1 100 ? 4.760 4.386 -20.569 1.00 89.31 100 GLU A CA 1
ATOM 778 C C . GLU A 1 100 ? 4.963 4.649 -22.064 1.00 89.31 100 GLU A C 1
ATOM 780 O O . GLU A 1 100 ? 6.027 5.074 -22.511 1.00 89.31 100 GLU A O 1
ATOM 785 N N . HIS A 1 101 ? 3.942 4.354 -22.860 1.00 85.75 101 HIS A N 1
ATOM 786 C CA . HIS A 1 101 ? 3.962 4.682 -24.275 1.00 85.75 101 HIS A CA 1
ATOM 787 C C . HIS A 1 101 ? 4.094 6.204 -24.476 1.00 85.75 101 HIS A C 1
ATOM 789 O O . HIS A 1 101 ? 3.213 6.965 -24.070 1.00 85.75 101 HIS A O 1
ATOM 795 N N . SER A 1 102 ? 5.177 6.641 -25.119 1.00 70.31 102 SER A N 1
ATOM 796 C CA . SER A 1 102 ? 5.357 8.019 -25.577 1.00 70.31 102 SER A CA 1
ATOM 797 C C . SER A 1 102 ? 4.558 8.269 -26.875 1.00 70.31 102 SER A C 1
ATOM 799 O O . SER A 1 102 ? 4.128 7.352 -27.567 1.00 70.31 102 SER A O 1
ATOM 801 N N . GLY A 1 103 ? 4.215 9.513 -27.197 1.00 67.75 103 GLY A N 1
ATOM 802 C CA . GLY A 1 103 ? 3.242 9.828 -28.260 1.00 67.75 103 GLY A CA 1
ATOM 803 C C . GLY A 1 103 ? 3.581 9.336 -29.687 1.00 67.75 103 GLY A C 1
ATOM 804 O O . GLY A 1 103 ? 4.734 9.167 -30.054 1.00 67.75 103 GLY A O 1
ATOM 805 N N . THR A 1 104 ? 2.516 9.147 -30.487 1.00 56.72 104 THR A N 1
ATOM 806 C CA . THR A 1 104 ? 2.386 8.811 -31.933 1.00 56.72 104 THR A CA 1
ATOM 807 C C . THR A 1 104 ? 3.472 7.971 -32.631 1.00 56.72 104 THR A C 1
ATOM 809 O O . THR A 1 104 ? 4.626 8.356 -32.748 1.00 56.72 104 THR A O 1
ATOM 812 N N . LYS A 1 105 ? 3.017 6.878 -33.276 1.00 54.72 105 LYS A N 1
ATOM 813 C CA . LYS A 1 105 ? 3.755 5.852 -34.058 1.00 54.72 105 LYS A CA 1
ATOM 814 C C . LYS A 1 105 ? 4.923 6.305 -34.959 1.00 54.72 105 LYS A C 1
ATOM 816 O O . LYS A 1 105 ? 5.692 5.444 -35.368 1.00 54.72 105 LYS A O 1
ATOM 821 N N . ALA A 1 106 ? 5.037 7.584 -35.309 1.00 57.31 106 ALA A N 1
ATOM 822 C CA . ALA A 1 106 ? 6.072 8.093 -36.205 1.00 57.31 106 ALA A CA 1
ATOM 823 C C . ALA A 1 106 ? 7.486 8.104 -35.581 1.00 57.31 106 ALA A C 1
ATOM 825 O O . ALA A 1 106 ? 8.451 8.024 -36.332 1.00 57.31 106 ALA A O 1
ATOM 826 N N . GLU A 1 107 ? 7.617 8.132 -34.245 1.00 55.47 107 GLU A N 1
ATOM 827 C CA . GLU A 1 107 ? 8.919 8.255 -33.552 1.00 55.47 107 GLU A CA 1
ATOM 828 C C . GLU A 1 107 ? 9.167 7.181 -32.470 1.00 55.47 107 GLU A C 1
ATOM 830 O O . GLU A 1 107 ? 9.863 7.417 -31.491 1.00 55.47 107 GLU A O 1
ATOM 835 N N . GLY A 1 108 ? 8.611 5.972 -32.620 1.00 59.03 108 GLY A N 1
ATOM 836 C CA . GLY A 1 108 ? 8.899 4.882 -31.671 1.00 59.03 108 GLY A CA 1
ATOM 837 C C . GLY A 1 108 ? 8.140 4.965 -30.339 1.00 59.03 108 GLY A C 1
ATOM 838 O O . GLY A 1 108 ? 8.605 4.437 -29.337 1.00 59.03 108 GLY A O 1
ATOM 839 N N . GLY A 1 109 ? 6.942 5.558 -30.341 1.00 64.62 109 GLY A N 1
ATOM 840 C CA . GLY A 1 109 ? 6.099 5.799 -29.160 1.00 64.62 109 GLY A CA 1
ATOM 841 C C . GLY A 1 109 ? 5.588 4.587 -28.352 1.00 64.62 109 GLY A C 1
ATOM 842 O O . GLY A 1 109 ? 4.766 4.723 -27.453 1.00 64.62 109 GLY A O 1
ATOM 843 N N . ALA A 1 110 ? 6.009 3.361 -28.657 1.00 73.31 110 ALA A N 1
ATOM 844 C CA . ALA A 1 110 ? 5.539 2.173 -27.944 1.00 73.31 110 ALA A CA 1
ATOM 845 C C . ALA A 1 110 ? 6.627 1.629 -27.005 1.00 73.31 110 ALA A C 1
ATOM 847 O O . ALA A 1 110 ? 7.473 0.845 -27.426 1.00 73.31 110 ALA A O 1
ATOM 848 N N . ASP A 1 111 ? 6.579 2.014 -25.726 1.00 83.00 111 ASP A N 1
ATOM 849 C CA . ASP A 1 111 ? 7.400 1.405 -24.666 1.00 83.00 111 ASP A CA 1
ATOM 850 C C . ASP A 1 111 ? 6.701 0.176 -24.029 1.00 83.00 111 ASP A C 1
ATOM 852 O O . ASP A 1 111 ? 5.593 -0.200 -24.409 1.00 83.00 111 ASP A O 1
ATOM 856 N N . TRP A 1 112 ? 7.352 -0.513 -23.094 1.00 85.00 112 TRP A N 1
ATOM 857 C CA . TRP A 1 112 ? 7.007 -1.864 -22.644 1.00 85.00 112 TRP A CA 1
ATOM 858 C C . TRP A 1 112 ? 6.167 -1.888 -21.361 1.00 85.00 112 TRP A C 1
ATOM 860 O O . TRP A 1 112 ? 5.669 -2.952 -20.986 1.00 85.00 112 TRP A O 1
ATOM 870 N N . ARG A 1 113 ? 5.993 -0.739 -20.689 1.00 90.69 113 ARG A N 1
ATOM 871 C CA . ARG A 1 113 ? 5.124 -0.554 -19.507 1.00 90.69 113 ARG A CA 1
ATOM 872 C C . ARG A 1 113 ? 5.381 -1.513 -18.345 1.00 90.69 113 ARG A C 1
ATOM 874 O O . ARG A 1 113 ? 4.488 -1.834 -17.556 1.00 90.69 113 ARG A O 1
ATOM 881 N N . ASP A 1 114 ? 6.596 -2.017 -18.241 1.00 90.38 114 ASP A N 1
ATOM 882 C CA . ASP A 1 114 ? 6.973 -3.076 -17.315 1.00 90.38 114 ASP A CA 1
ATOM 883 C C . ASP A 1 114 ? 7.941 -2.617 -16.219 1.00 90.38 114 ASP A C 1
ATOM 885 O O . ASP A 1 114 ? 8.200 -3.385 -15.290 1.00 90.38 114 ASP A O 1
ATOM 889 N N . HIS A 1 115 ? 8.419 -1.372 -16.274 1.00 93.62 115 HIS A N 1
ATOM 890 C CA . HIS A 1 115 ? 9.062 -0.678 -15.165 1.00 93.62 115 HIS A CA 1
ATOM 891 C C . HIS A 1 115 ? 8.010 0.129 -14.403 1.00 93.62 115 HIS A C 1
ATOM 893 O O . HIS A 1 115 ? 7.502 1.153 -14.859 1.00 93.62 115 HIS A O 1
ATOM 899 N N . ARG A 1 116 ? 7.634 -0.386 -13.232 1.00 95.62 116 ARG A N 1
ATOM 900 C CA . ARG A 1 116 ? 6.469 0.079 -12.478 1.00 95.62 116 ARG A CA 1
ATOM 901 C C . ARG A 1 116 ? 6.801 0.300 -11.006 1.00 95.62 116 ARG A C 1
ATOM 903 O O . ARG A 1 116 ? 7.623 -0.414 -10.430 1.00 95.62 116 ARG A O 1
ATOM 910 N N . ALA A 1 117 ? 6.091 1.226 -10.376 1.00 96.56 117 ALA A N 1
ATOM 911 C CA . ALA A 1 117 ? 6.009 1.337 -8.926 1.00 96.56 117 ALA A CA 1
ATOM 912 C C . ALA A 1 117 ? 4.549 1.313 -8.481 1.00 96.56 117 ALA A C 1
ATOM 914 O O . ALA A 1 117 ? 3.724 2.083 -8.964 1.00 96.56 117 ALA A O 1
ATOM 915 N N . LEU A 1 118 ? 4.240 0.407 -7.563 1.00 96.50 118 LEU A N 1
ATOM 916 C CA . LEU A 1 118 ? 2.917 0.226 -6.993 1.00 96.50 118 LEU A CA 1
ATOM 917 C C . LEU A 1 118 ? 2.918 0.753 -5.562 1.00 96.50 118 LEU A C 1
ATOM 919 O O . LEU A 1 118 ? 3.642 0.225 -4.718 1.00 96.50 118 LEU A O 1
ATOM 923 N N . TYR A 1 119 ? 2.073 1.739 -5.292 1.00 96.25 119 TYR A N 1
ATOM 924 C CA . TYR A 1 119 ? 1.730 2.170 -3.946 1.00 96.25 119 TYR A CA 1
ATOM 925 C C . TYR A 1 119 ? 0.318 1.694 -3.610 1.00 96.25 119 TYR A C 1
ATOM 927 O O . TYR A 1 119 ? -0.669 2.237 -4.105 1.00 96.25 119 TYR A O 1
ATOM 935 N N . ALA A 1 120 ? 0.229 0.638 -2.802 1.00 92.81 120 ALA A N 1
ATOM 936 C CA . ALA A 1 120 ? -1.046 0.102 -2.340 1.00 92.81 120 ALA A CA 1
ATOM 937 C C . ALA A 1 120 ? -1.442 0.794 -1.032 1.00 92.81 120 ALA A C 1
ATOM 939 O O . ALA A 1 120 ? -0.702 0.719 -0.050 1.00 92.81 120 ALA A O 1
ATOM 940 N N . LEU A 1 121 ? -2.605 1.449 -1.013 1.00 90.31 121 LEU A N 1
ATOM 941 C CA . LEU A 1 121 ? -3.1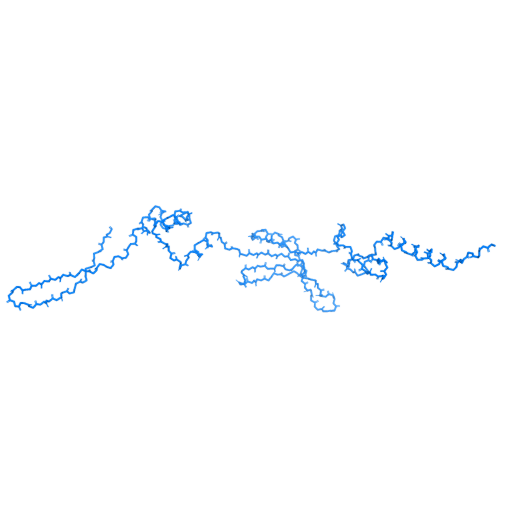49 2.028 0.210 1.00 90.31 121 LEU A CA 1
ATOM 942 C C . LEU A 1 121 ? -3.740 0.892 1.041 1.00 90.31 121 LEU A C 1
ATOM 944 O O . LEU A 1 121 ? -4.739 0.282 0.661 1.00 90.31 121 LEU A O 1
ATOM 948 N N . GLN A 1 122 ? -3.090 0.589 2.158 1.00 85.56 122 GLN A N 1
ATOM 949 C CA . GLN A 1 122 ? -3.568 -0.403 3.109 1.00 85.56 122 GLN A CA 1
ATOM 950 C C . GLN A 1 122 ? -4.318 0.296 4.236 1.00 85.56 122 GLN A C 1
ATOM 952 O O . GLN A 1 122 ? -3.922 1.365 4.701 1.00 85.56 122 GLN A O 1
ATOM 957 N N . HIS A 1 123 ? -5.423 -0.310 4.658 1.00 88.69 123 HIS A N 1
ATOM 958 C CA . HIS A 1 123 ? -6.062 0.069 5.906 1.00 88.69 123 HIS A CA 1
ATOM 959 C C . HIS A 1 123 ? -5.148 -0.279 7.075 1.00 88.69 123 HIS A C 1
ATOM 961 O O . HIS A 1 123 ? -4.400 -1.255 7.000 1.00 88.69 123 HIS A O 1
ATOM 967 N N . SER A 1 124 ? -5.235 0.509 8.144 1.00 90.00 124 SER A N 1
ATOM 968 C CA . SER A 1 124 ? -4.500 0.223 9.369 1.00 90.00 124 SER A CA 1
ATOM 969 C C . SER A 1 124 ? -4.990 -1.080 10.011 1.00 90.00 124 SER A C 1
ATOM 971 O O . SER A 1 124 ? -6.119 -1.527 9.761 1.00 90.00 124 SER A O 1
ATOM 973 N N . ASP A 1 125 ? -4.142 -1.697 10.829 1.00 90.88 125 ASP A N 1
ATOM 974 C CA . ASP A 1 125 ? -4.464 -2.961 11.497 1.00 90.88 125 ASP A CA 1
ATOM 975 C C . ASP A 1 125 ? -5.669 -2.803 12.434 1.00 90.88 125 ASP A C 1
ATOM 977 O O . ASP A 1 125 ? -6.545 -3.672 12.483 1.00 90.88 125 ASP A O 1
ATOM 981 N N . GLU A 1 126 ? -5.783 -1.643 13.082 1.00 92.62 126 GLU A N 1
ATOM 982 C CA . GLU A 1 126 ? -6.921 -1.265 13.918 1.00 92.62 126 GLU A CA 1
ATOM 983 C C . GLU A 1 126 ? -8.196 -1.223 13.069 1.00 92.62 126 GLU A C 1
ATOM 985 O O . GLU A 1 126 ? -9.175 -1.908 13.367 1.00 92.62 126 GLU A O 1
ATOM 990 N N . TRP A 1 127 ? -8.191 -0.492 11.947 1.00 92.06 127 TRP A N 1
ATOM 991 C CA . TRP A 1 127 ? -9.359 -0.413 11.066 1.00 92.06 127 TRP A CA 1
ATOM 992 C C . TRP A 1 127 ? -9.828 -1.799 10.618 1.00 92.06 127 TRP A C 1
ATOM 994 O O . TRP A 1 127 ? -11.027 -2.088 10.660 1.00 92.06 127 TRP A O 1
ATOM 1004 N N . ASN A 1 128 ? -8.897 -2.667 10.219 1.00 93.75 128 ASN A N 1
ATOM 1005 C CA . ASN A 1 128 ? -9.212 -4.035 9.811 1.00 93.75 128 ASN A CA 1
ATOM 1006 C C . ASN A 1 128 ? -9.795 -4.856 10.971 1.00 93.75 128 ASN A C 1
ATOM 1008 O O . ASN A 1 128 ? -10.753 -5.603 10.765 1.00 93.75 128 ASN A O 1
ATOM 1012 N N . THR A 1 129 ? -9.276 -4.684 12.188 1.00 94.25 129 THR A N 1
ATOM 1013 C CA . THR A 1 129 ? -9.773 -5.362 13.394 1.00 94.25 129 THR A CA 1
ATOM 1014 C C . THR A 1 129 ? -11.201 -4.933 13.734 1.00 94.25 129 THR A C 1
ATOM 1016 O O . THR A 1 129 ? -12.097 -5.775 13.863 1.00 94.25 129 THR A O 1
ATOM 1019 N N . TRP A 1 130 ? -11.456 -3.624 13.787 1.00 93.62 130 TRP A N 1
ATOM 1020 C CA . TRP A 1 130 ? -12.772 -3.066 14.104 1.00 93.62 130 TRP A CA 1
ATOM 1021 C C . TRP A 1 130 ? -13.813 -3.377 13.021 1.00 93.62 130 TRP A C 1
ATOM 1023 O O . TRP A 1 130 ? -14.900 -3.880 13.319 1.00 93.62 130 TRP A O 1
ATOM 1033 N N . THR A 1 131 ? -13.492 -3.140 11.746 1.00 93.50 131 THR A N 1
ATOM 1034 C CA . THR A 1 131 ? -14.415 -3.444 10.636 1.00 93.50 131 THR A CA 1
ATOM 1035 C C . THR A 1 131 ? -14.625 -4.941 10.447 1.00 93.50 131 THR A C 1
ATOM 1037 O O . THR A 1 131 ? -15.739 -5.367 10.143 1.00 93.50 131 THR A O 1
ATOM 1040 N N . GLY A 1 132 ? -13.601 -5.756 10.708 1.00 93.50 132 GLY A N 1
ATOM 1041 C CA . GLY A 1 132 ? -13.690 -7.211 10.680 1.00 93.50 132 GLY A CA 1
ATOM 1042 C C . GLY A 1 132 ? -14.622 -7.784 11.749 1.00 93.50 132 GLY A C 1
ATOM 1043 O O . GLY A 1 132 ? -15.205 -8.853 11.526 1.00 93.50 132 GLY A O 1
ATOM 1044 N N . ARG A 1 133 ? -14.799 -7.087 12.881 1.00 93.00 133 ARG A N 1
ATOM 1045 C CA . ARG A 1 133 ? -15.737 -7.460 13.954 1.00 93.00 133 ARG A CA 1
ATOM 1046 C C . ARG A 1 133 ? -17.118 -6.813 13.823 1.00 93.00 133 ARG A C 1
ATOM 1048 O O . ARG A 1 133 ? -18.077 -7.297 14.423 1.00 93.00 133 ARG A O 1
ATOM 1055 N N . SER A 1 134 ? -17.241 -5.771 13.006 1.00 91.62 134 SER A N 1
ATOM 1056 C CA . SER A 1 134 ? -18.506 -5.077 12.766 1.00 91.62 134 SER A CA 1
ATOM 1057 C C . SER A 1 134 ? -19.612 -6.038 12.309 1.00 91.62 134 SER A C 1
ATOM 1059 O O . SER A 1 134 ? -19.420 -6.865 11.416 1.00 91.62 134 SER A O 1
ATOM 1061 N N . GLY A 1 135 ? -20.775 -5.949 12.959 1.00 89.12 135 GLY A N 1
ATOM 1062 C CA . GLY A 1 135 ? -21.955 -6.765 12.656 1.00 89.12 135 GLY A CA 1
ATOM 1063 C C . GLY A 1 135 ? -21.877 -8.234 13.086 1.00 89.12 135 GLY A C 1
ATOM 1064 O O . GLY A 1 135 ? -22.814 -8.983 12.809 1.00 89.12 135 GLY A O 1
ATOM 1065 N N . LYS A 1 136 ? -20.804 -8.668 13.763 1.00 91.88 136 LYS A N 1
ATOM 1066 C CA . LYS A 1 136 ? -20.651 -10.054 14.229 1.00 91.88 136 LYS A CA 1
ATOM 1067 C C . LYS A 1 136 ? -20.941 -10.158 15.731 1.00 91.88 136 LYS A C 1
ATOM 1069 O O . LYS A 1 136 ? -20.303 -9.450 16.510 1.00 91.88 136 LYS A O 1
ATOM 1074 N N . PRO A 1 137 ? -21.860 -11.041 16.161 1.00 89.00 137 PRO A N 1
ATOM 1075 C CA . PRO A 1 137 ? -22.152 -11.218 17.577 1.00 89.00 137 PRO A CA 1
ATOM 1076 C C . PRO A 1 137 ? -20.969 -11.857 18.318 1.00 89.00 137 PRO A C 1
ATOM 1078 O O . PRO A 1 137 ? -20.157 -12.582 17.736 1.00 89.00 137 PRO A O 1
ATOM 1081 N N . PHE A 1 138 ? -20.877 -11.572 19.614 1.00 88.12 138 PHE A N 1
ATOM 1082 C CA . PHE A 1 138 ? -19.999 -12.261 20.559 1.00 88.12 138 PHE A CA 1
ATOM 1083 C C . PHE A 1 138 ? -20.744 -13.426 21.208 1.00 88.12 138 PHE A C 1
ATOM 1085 O O . PHE A 1 138 ? -21.944 -13.320 21.454 1.00 88.12 138 PHE A O 1
ATOM 1092 N N . ASP A 1 139 ? -20.027 -14.511 21.503 1.00 87.81 139 ASP A N 1
ATOM 1093 C CA . ASP A 1 139 ? -20.601 -15.710 22.132 1.00 87.81 139 ASP A CA 1
ATOM 1094 C C . ASP A 1 139 ? -20.998 -15.456 23.597 1.00 87.81 139 ASP A C 1
ATOM 1096 O O . ASP A 1 139 ? -21.838 -16.152 24.164 1.00 87.81 139 ASP A O 1
ATOM 1100 N N . GLY A 1 140 ? -20.431 -14.412 24.206 1.00 82.06 140 GLY A N 1
ATOM 1101 C CA . GLY A 1 140 ? -20.814 -13.929 25.526 1.00 82.06 140 GLY A CA 1
ATOM 1102 C C . GLY A 1 140 ? -20.117 -12.625 25.906 1.00 82.06 140 GLY A C 1
ATOM 1103 O O . GLY A 1 140 ? -19.180 -12.181 25.238 1.00 82.06 140 GLY A O 1
ATOM 1104 N N . ASN A 1 141 ? -20.556 -12.029 27.018 1.00 80.94 141 ASN A N 1
ATOM 1105 C CA . ASN A 1 141 ? -20.016 -10.760 27.518 1.00 80.94 141 ASN A CA 1
ATOM 1106 C C . ASN A 1 141 ? -18.515 -10.828 27.828 1.00 80.94 141 ASN A C 1
ATOM 1108 O O . ASN A 1 141 ? -17.814 -9.850 27.617 1.00 80.94 141 ASN A O 1
ATOM 1112 N N . GLU A 1 142 ? -18.018 -11.978 28.284 1.00 87.38 142 GLU A N 1
ATOM 1113 C CA . GLU A 1 142 ? -16.595 -12.196 28.563 1.00 87.38 142 GLU A CA 1
ATOM 1114 C C . GLU A 1 142 ? -15.745 -12.091 27.287 1.00 87.38 142 GLU A C 1
ATOM 1116 O O . GLU A 1 142 ? -14.778 -11.339 27.243 1.00 87.38 142 GLU A O 1
ATOM 1121 N N . SER A 1 143 ? -16.164 -12.751 26.200 1.00 89.06 143 SER A N 1
ATOM 1122 C CA . SER A 1 143 ? -15.471 -12.661 24.905 1.00 89.06 143 SER A CA 1
ATOM 1123 C C . SER A 1 143 ? -15.488 -11.247 24.311 1.00 89.06 143 SER A C 1
ATOM 1125 O O . SER A 1 143 ? -14.538 -10.842 23.644 1.00 89.06 143 SER A O 1
ATOM 1127 N N . PHE A 1 144 ? -16.553 -10.480 24.570 1.00 88.88 144 PHE A N 1
ATOM 1128 C CA . PHE A 1 144 ? -16.628 -9.072 24.190 1.00 88.88 144 PHE A CA 1
ATOM 1129 C C . PHE A 1 144 ? -15.689 -8.207 25.031 1.00 88.88 144 PHE A C 1
ATOM 1131 O O . PHE A 1 144 ? -14.979 -7.380 24.467 1.00 88.88 144 PHE A O 1
ATOM 1138 N N . ALA A 1 145 ? -15.658 -8.424 26.350 1.00 89.25 145 ALA A N 1
ATOM 1139 C CA . ALA A 1 145 ? -14.775 -7.713 27.264 1.00 89.25 145 ALA A CA 1
ATOM 1140 C C . ALA A 1 145 ? -13.309 -7.900 26.863 1.00 89.25 145 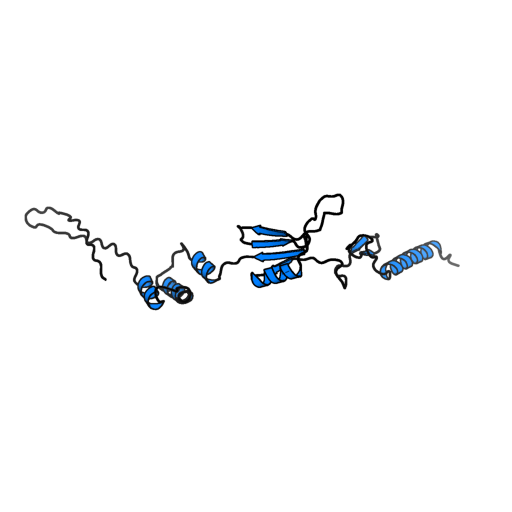ALA A C 1
ATOM 1142 O O . ALA A 1 145 ? -12.628 -6.908 26.634 1.00 89.25 145 ALA A O 1
ATOM 1143 N N . TYR A 1 146 ? -12.861 -9.146 26.672 1.00 91.62 146 TYR A N 1
ATOM 1144 C CA . TYR A 1 146 ? -11.485 -9.440 26.262 1.00 91.62 146 TYR A CA 1
ATOM 1145 C C . TYR A 1 146 ? -11.112 -8.778 24.937 1.00 91.62 146 TYR A C 1
ATOM 1147 O O . TYR A 1 146 ? -10.091 -8.103 24.847 1.00 91.62 146 TYR A O 1
ATOM 1155 N N . TRP A 1 147 ? -11.968 -8.909 23.922 1.00 92.75 147 TRP A N 1
ATOM 1156 C CA . TRP A 1 147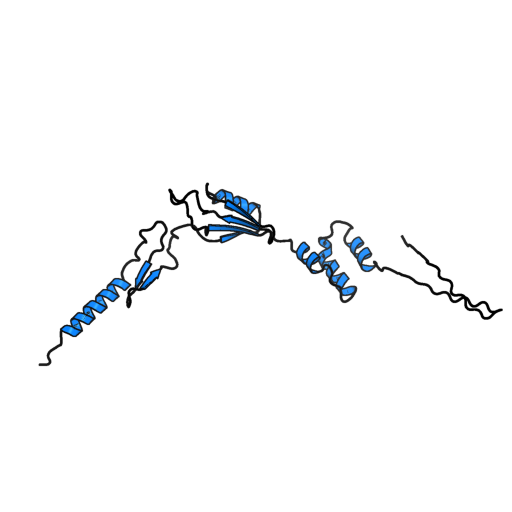 ? -11.717 -8.271 22.633 1.00 92.75 147 TRP A CA 1
ATOM 1157 C C . TRP A 1 147 ? -11.658 -6.746 22.751 1.00 92.75 147 TRP A C 1
ATOM 1159 O O . TRP A 1 147 ? -10.831 -6.101 22.109 1.00 92.75 147 TRP A O 1
ATOM 1169 N N . LEU A 1 148 ? -12.520 -6.152 23.577 1.00 91.38 148 LEU A N 1
ATOM 1170 C CA . LEU A 1 148 ? -12.494 -4.717 23.803 1.00 91.38 148 LEU A CA 1
ATOM 1171 C C . LEU A 1 148 ? -11.217 -4.292 24.544 1.00 91.38 148 LEU A C 1
ATOM 1173 O O . LEU A 1 148 ? -10.622 -3.296 24.147 1.00 91.38 148 LEU A O 1
ATOM 1177 N N . GLU A 1 149 ? -10.757 -5.047 25.550 1.00 91.19 149 GLU A N 1
ATOM 1178 C CA . GLU A 1 149 ? -9.501 -4.768 26.267 1.00 91.19 149 GLU A CA 1
ATOM 1179 C C . GLU A 1 149 ? -8.298 -4.683 25.331 1.00 91.19 149 GLU A C 1
ATOM 1181 O O . GLU A 1 149 ? -7.508 -3.742 25.432 1.00 91.19 149 GLU A O 1
ATOM 1186 N N . GLU A 1 150 ? -8.196 -5.617 24.386 1.00 92.75 150 GLU A N 1
ATOM 1187 C CA . GLU A 1 150 ? -7.101 -5.668 23.413 1.00 92.75 150 GLU A CA 1
ATOM 1188 C C . GLU A 1 150 ? -7.067 -4.448 22.479 1.00 92.75 150 GLU A C 1
ATOM 1190 O O . GLU A 1 150 ? -5.994 -4.055 22.027 1.00 92.75 150 GLU A O 1
ATOM 1195 N N . ASN A 1 151 ? -8.220 -3.818 22.225 1.00 92.69 151 ASN A N 1
ATOM 1196 C CA . ASN A 1 151 ? -8.368 -2.728 21.253 1.00 92.69 151 ASN A CA 1
ATOM 1197 C C . ASN A 1 151 ? -8.664 -1.360 21.907 1.00 92.69 151 ASN A C 1
ATOM 1199 O O . ASN A 1 151 ? -8.930 -0.373 21.220 1.00 92.69 151 ASN A O 1
ATOM 1203 N N . LEU A 1 152 ? -8.615 -1.255 23.242 1.00 89.94 152 LEU A N 1
ATOM 1204 C CA . LEU A 1 152 ? -8.940 -0.017 23.972 1.00 89.94 152 LEU A CA 1
ATOM 1205 C C . LEU A 1 152 ? -8.023 1.162 23.618 1.00 89.94 152 LEU A C 1
ATOM 1207 O O . LEU A 1 152 ? -8.452 2.312 23.717 1.00 89.94 152 LEU A O 1
ATOM 1211 N N . LEU A 1 153 ? -6.775 0.890 23.223 1.00 89.44 153 LEU A N 1
ATOM 1212 C CA . LEU A 1 153 ? -5.794 1.919 22.854 1.00 89.44 153 LEU A CA 1
ATOM 1213 C C . LEU A 1 153 ? -6.204 2.707 21.601 1.00 89.44 153 LEU A C 1
ATOM 1215 O O . LEU A 1 153 ? -5.794 3.859 21.442 1.00 89.44 153 LEU A O 1
ATOM 1219 N N . ASP A 1 154 ? -7.065 2.128 20.766 1.00 91.12 154 ASP A N 1
ATOM 1220 C CA . ASP A 1 154 ? -7.563 2.760 19.544 1.00 91.12 154 ASP A CA 1
ATOM 1221 C C . ASP A 1 154 ? -8.622 3.833 19.854 1.00 91.12 154 ASP A C 1
ATOM 1223 O O . ASP A 1 154 ? -8.899 4.725 19.042 1.00 91.12 154 ASP A O 1
ATOM 1227 N N . ILE A 1 155 ? -9.216 3.782 21.053 1.00 87.81 155 ILE A N 1
ATOM 1228 C CA . ILE A 1 155 ? -10.294 4.669 21.489 1.00 87.81 155 ILE A CA 1
ATOM 1229 C C . ILE A 1 155 ? -9.704 5.904 22.172 1.00 87.81 155 ILE A C 1
ATOM 1231 O O . ILE A 1 155 ? -9.287 5.882 23.328 1.00 87.81 155 ILE A O 1
ATOM 1235 N N . LYS A 1 156 ? -9.725 7.039 21.465 1.00 88.06 156 LYS A N 1
ATOM 1236 C CA . LYS A 1 156 ? -9.242 8.320 22.013 1.00 88.06 156 LYS A CA 1
ATOM 1237 C C . LYS A 1 156 ? -10.197 8.972 23.011 1.00 88.06 156 LYS A C 1
ATOM 1239 O O . LYS A 1 156 ? -9.754 9.649 23.934 1.00 88.06 156 LYS A O 1
ATOM 1244 N N . SER A 1 157 ? -11.502 8.860 22.779 1.00 88.50 157 SER A N 1
ATOM 1245 C CA . SER A 1 157 ? -12.530 9.466 23.624 1.00 88.50 157 SER A CA 1
ATOM 1246 C C . SER A 1 157 ? -13.834 8.682 23.485 1.00 88.50 157 SER A C 1
ATOM 1248 O O . SER A 1 157 ? -14.248 8.439 22.349 1.00 88.50 157 SER A O 1
ATOM 1250 N N . PRO A 1 158 ? -14.505 8.307 24.590 1.00 87.75 158 PRO A N 1
ATOM 1251 C CA . PRO A 1 158 ? -14.179 8.598 25.995 1.00 87.75 158 PRO A CA 1
ATOM 1252 C C . PRO A 1 158 ? -12.946 7.829 26.511 1.00 87.75 158 PRO A C 1
ATOM 1254 O O . PRO A 1 158 ? -12.408 6.977 25.816 1.00 87.75 158 PRO A O 1
ATOM 1257 N N . ALA A 1 159 ? -12.484 8.147 27.729 1.00 89.69 159 ALA A N 1
ATOM 1258 C CA . ALA A 1 159 ? -11.330 7.476 28.336 1.00 89.69 159 ALA A CA 1
ATOM 1259 C C . ALA A 1 159 ? -11.535 5.945 28.405 1.00 89.69 159 ALA A C 1
ATOM 1261 O O . ALA A 1 159 ? -12.639 5.529 28.766 1.00 89.69 159 ALA A O 1
ATOM 1262 N N . PRO A 1 160 ? -10.496 5.119 28.158 1.00 86.38 160 PRO A N 1
ATOM 1263 C CA . PRO A 1 160 ? -10.611 3.661 28.063 1.00 86.38 160 PRO A CA 1
ATOM 1264 C C . PRO A 1 160 ? -11.406 2.996 29.195 1.00 86.38 160 PRO A C 1
ATOM 1266 O O . PRO A 1 160 ? -12.363 2.271 28.942 1.00 86.38 160 PRO A O 1
ATOM 1269 N N . ALA A 1 161 ? -11.092 3.318 30.453 1.00 86.69 161 ALA A N 1
ATOM 1270 C CA . ALA A 1 161 ? -11.798 2.764 31.611 1.00 86.69 161 ALA A CA 1
ATOM 1271 C C . ALA A 1 161 ? -13.293 3.129 31.628 1.00 86.69 161 ALA A C 1
ATOM 1273 O O . ALA A 1 161 ? -14.139 2.293 31.930 1.00 86.69 161 ALA A O 1
ATOM 1274 N N . LYS A 1 162 ? -13.627 4.371 31.254 1.00 88.19 162 LYS A N 1
ATOM 1275 C CA . LYS A 1 162 ? -15.017 4.830 31.156 1.00 88.19 162 LYS A CA 1
ATOM 1276 C C . LYS A 1 162 ? -15.738 4.160 29.989 1.00 88.19 162 LYS A C 1
ATOM 1278 O O . LYS A 1 162 ? -16.908 3.825 30.117 1.00 88.19 162 LYS A O 1
ATOM 1283 N N . PHE A 1 163 ? -15.059 3.972 28.857 1.00 88.88 163 PHE A N 1
ATOM 1284 C CA . PHE A 1 163 ? -15.631 3.257 27.722 1.00 88.88 163 PHE A CA 1
ATOM 1285 C C . PHE A 1 163 ? -15.937 1.804 28.083 1.00 88.88 163 PHE A C 1
ATOM 1287 O O . PHE A 1 163 ? -17.032 1.335 27.794 1.00 88.88 163 PHE A O 1
ATOM 1294 N N . MET A 1 164 ? -15.007 1.126 28.759 1.00 87.56 164 MET A N 1
ATOM 1295 C CA . MET A 1 164 ? -15.193 -0.251 29.205 1.00 87.56 164 MET A CA 1
ATOM 1296 C C . MET A 1 164 ? -16.388 -0.383 30.154 1.00 87.56 164 MET A C 1
ATOM 1298 O O . MET A 1 164 ? -17.253 -1.231 29.947 1.00 87.56 164 MET A O 1
ATOM 1302 N N . ASP A 1 165 ? -16.475 0.498 31.151 1.00 86.44 165 ASP A N 1
ATOM 1303 C CA . ASP A 1 165 ? -17.590 0.520 32.099 1.00 86.44 165 ASP A CA 1
ATOM 1304 C C . ASP A 1 165 ? -18.938 0.716 31.388 1.00 86.44 165 ASP A C 1
ATOM 1306 O O . ASP A 1 165 ? -19.887 -0.035 31.615 1.00 86.44 165 ASP A O 1
ATOM 1310 N N . ILE A 1 166 ? -19.000 1.662 30.445 1.00 85.38 166 ILE A N 1
ATOM 1311 C CA . ILE A 1 166 ? -20.192 1.884 29.622 1.00 85.38 166 ILE A CA 1
ATOM 1312 C C . ILE A 1 166 ? -20.509 0.635 28.795 1.00 85.38 166 ILE A C 1
ATOM 1314 O O . ILE A 1 166 ? -21.649 0.188 28.806 1.00 85.38 166 ILE A O 1
ATOM 1318 N N . ALA A 1 167 ? -19.533 0.064 28.089 1.00 85.31 167 ALA A N 1
ATOM 1319 C CA . ALA A 1 167 ? -19.739 -1.046 27.165 1.00 85.31 167 ALA A CA 1
ATOM 1320 C C . ALA A 1 167 ? -20.215 -2.327 27.869 1.00 85.31 167 ALA A C 1
ATOM 1322 O O . ALA A 1 167 ? -21.117 -2.997 27.366 1.00 85.31 167 ALA A O 1
ATOM 1323 N N . LEU A 1 168 ? -19.662 -2.649 29.042 1.00 82.31 168 LEU A N 1
ATOM 1324 C CA . LEU A 1 168 ? -20.040 -3.843 29.807 1.00 82.31 168 LEU A CA 1
ATOM 1325 C C . LEU A 1 168 ? -21.377 -3.684 30.539 1.00 82.31 168 LEU A C 1
ATOM 1327 O O . LEU A 1 168 ? -22.123 -4.657 30.680 1.00 82.31 168 LEU A O 1
ATOM 1331 N N . ASN A 1 169 ? -21.703 -2.467 30.981 1.00 78.94 169 ASN A N 1
ATOM 1332 C CA . ASN A 1 169 ? -22.959 -2.178 31.674 1.00 78.94 169 ASN A CA 1
ATOM 1333 C C . ASN A 1 169 ? -24.096 -1.754 30.737 1.00 78.94 169 ASN A C 1
ATOM 1335 O O . ASN A 1 169 ? -25.227 -1.571 31.198 1.00 78.94 169 ASN A O 1
ATOM 1339 N N . MET A 1 170 ? -23.841 -1.642 29.427 1.00 69.19 170 MET A N 1
ATOM 1340 C CA . MET A 1 170 ? -24.848 -1.321 28.415 1.00 69.19 170 MET A CA 1
ATOM 1341 C C . MET A 1 170 ? -25.830 -2.484 28.241 1.00 69.19 170 MET A C 1
ATOM 1343 O O . MET A 1 170 ? -25.766 -3.284 27.311 1.00 69.19 170 MET A O 1
ATOM 1347 N N . ARG A 1 171 ? -26.784 -2.575 29.163 1.00 57.47 171 ARG A N 1
ATOM 1348 C CA . ARG A 1 171 ? -27.969 -3.419 29.049 1.00 57.47 171 ARG A CA 1
ATOM 1349 C C . ARG A 1 171 ? -29.151 -2.540 28.684 1.00 57.47 171 ARG A C 1
ATOM 1351 O O . ARG A 1 171 ? -29.592 -1.723 29.487 1.00 57.47 171 ARG A O 1
ATOM 1358 N N . VAL A 1 172 ? -29.726 -2.766 27.507 1.00 47.72 172 VAL A N 1
ATOM 1359 C CA . VAL A 1 172 ? -31.062 -2.251 27.191 1.00 47.72 172 VAL A CA 1
ATOM 1360 C C . VAL A 1 172 ? -32.064 -3.033 28.045 1.00 47.72 172 VAL A C 1
ATOM 1362 O O . VAL A 1 172 ? -32.519 -4.112 27.672 1.00 47.72 172 VAL A O 1
ATOM 1365 N N . LYS A 1 173 ? -32.376 -2.524 29.241 1.00 46.91 173 LYS A N 1
ATOM 1366 C CA . LYS A 1 173 ? -33.482 -3.037 30.054 1.00 46.91 173 LYS A CA 1
ATOM 1367 C C . LYS A 1 173 ? -34.797 -2.533 29.459 1.00 46.91 173 LYS A C 1
ATOM 1369 O O . LYS A 1 173 ? -35.264 -1.457 29.810 1.00 46.91 173 LYS A O 1
ATOM 1374 N N . GLN A 1 174 ? -35.433 -3.324 28.599 1.00 43.69 174 GLN A N 1
ATOM 1375 C CA . GLN A 1 174 ? -36.889 -3.242 28.454 1.00 43.69 174 GLN A CA 1
ATOM 1376 C C . GLN A 1 174 ? -37.519 -4.003 29.626 1.00 43.69 174 GLN A C 1
ATOM 1378 O O . GLN A 1 174 ? -37.773 -5.202 29.545 1.00 43.69 174 GLN A O 1
ATOM 1383 N N . GLY A 1 175 ? -37.701 -3.320 30.756 1.00 46.25 175 GLY A N 1
ATOM 1384 C CA . GLY A 1 175 ? -38.437 -3.862 31.896 1.00 46.25 175 GLY A CA 1
ATOM 1385 C C . GLY A 1 175 ? -39.938 -3.732 31.659 1.00 46.25 175 GLY A C 1
ATOM 1386 O O . GLY A 1 175 ? -40.483 -2.646 31.814 1.00 46.25 175 GLY A O 1
ATOM 1387 N N . GLN A 1 176 ? -40.612 -4.820 31.284 1.00 42.91 176 GLN A N 1
ATOM 1388 C CA . GLN A 1 176 ? -42.075 -4.891 31.343 1.00 42.91 176 GLN A CA 1
ATOM 1389 C C . GLN A 1 176 ? -42.473 -5.469 32.705 1.00 42.91 176 GLN A C 1
ATOM 1391 O O . GLN A 1 176 ? -42.113 -6.602 33.025 1.00 42.91 176 GLN A O 1
ATOM 1396 N N . VAL A 1 177 ? -43.185 -4.688 33.520 1.00 49.75 177 VAL A N 1
ATOM 1397 C CA . VAL A 1 177 ? -43.730 -5.138 34.809 1.00 49.75 177 VAL A CA 1
ATOM 1398 C C . VAL A 1 177 ? -45.216 -5.429 34.620 1.00 49.75 177 VAL A C 1
ATOM 1400 O O . VAL A 1 177 ? -45.999 -4.521 34.364 1.00 49.75 177 VAL A O 1
ATOM 1403 N N . PHE A 1 178 ? -45.610 -6.696 34.752 1.00 44.28 178 PHE A N 1
ATOM 1404 C CA . PHE A 1 178 ? -47.017 -7.099 34.776 1.00 44.28 178 PHE A CA 1
ATOM 1405 C C . PHE A 1 178 ? -47.513 -7.097 36.226 1.00 44.28 178 PHE A C 1
ATOM 1407 O O . PHE A 1 178 ? -47.138 -7.966 37.014 1.00 44.28 178 PHE A O 1
ATOM 1414 N N . GLY A 1 179 ? -48.341 -6.120 36.594 1.00 51.34 179 GLY A N 1
ATOM 1415 C CA . GLY A 1 179 ? -49.029 -6.094 37.885 1.00 51.34 179 GLY A CA 1
ATOM 1416 C C . GLY A 1 179 ? -50.409 -6.739 37.774 1.00 51.34 179 GLY A C 1
ATOM 1417 O O . GLY A 1 179 ? -51.258 -6.247 37.037 1.00 51.34 179 GLY A O 1
ATOM 1418 N N . ASN A 1 180 ? -50.656 -7.829 38.504 1.00 43.53 180 ASN A N 1
ATOM 1419 C CA . ASN A 1 180 ? -51.997 -8.402 38.635 1.00 43.53 180 ASN A CA 1
ATOM 1420 C C . ASN A 1 180 ? -52.680 -7.796 39.868 1.00 43.53 180 ASN A C 1
ATOM 1422 O O . ASN A 1 180 ? -52.297 -8.110 40.997 1.00 43.53 180 ASN A O 1
ATOM 1426 N N . LYS A 1 181 ? -53.677 -6.927 39.670 1.00 46.97 181 LYS A N 1
ATOM 1427 C CA . LYS A 1 181 ? -54.500 -6.397 40.761 1.00 46.97 181 LYS A CA 1
ATOM 1428 C C . LYS A 1 181 ? -55.898 -6.999 40.664 1.00 46.97 181 LYS A C 1
ATOM 1430 O O . LYS A 1 181 ? -56.703 -6.611 39.824 1.00 46.97 181 LYS A O 1
ATOM 1435 N N . VAL A 1 182 ? -56.178 -7.963 41.535 1.00 49.00 182 VAL A N 1
ATOM 1436 C CA . VAL A 1 182 ? -57.499 -8.590 41.646 1.00 49.00 182 VAL A CA 1
ATOM 1437 C C . VAL A 1 182 ? -58.346 -7.770 42.619 1.00 49.00 182 VAL A C 1
ATOM 1439 O O . VAL A 1 182 ? -57.978 -7.622 43.785 1.00 49.00 182 VAL A O 1
ATOM 1442 N N . ASN A 1 183 ? -59.484 -7.244 42.162 1.00 52.53 183 ASN A N 1
ATOM 1443 C CA . ASN A 1 183 ? -60.487 -6.665 43.056 1.00 52.53 183 ASN A CA 1
ATOM 1444 C C . ASN A 1 183 ? -61.355 -7.797 43.626 1.00 52.53 183 ASN A C 1
ATOM 1446 O O . ASN A 1 183 ? -62.128 -8.428 42.910 1.00 52.53 183 ASN A O 1
ATOM 1450 N N . LEU A 1 184 ? -61.216 -8.047 44.931 1.00 56.28 184 LEU A N 1
ATOM 1451 C CA . LEU A 1 184 ? -61.825 -9.175 45.653 1.00 56.28 184 LEU A CA 1
ATOM 1452 C C . LEU A 1 184 ? -63.364 -9.144 45.737 1.00 56.28 184 LEU A C 1
ATOM 1454 O O . LEU A 1 184 ? -63.951 -10.154 46.105 1.00 56.28 184 LEU A O 1
ATOM 1458 N N . ASN A 1 185 ? -64.014 -8.026 45.399 1.00 54.34 185 ASN A N 1
ATOM 1459 C CA . ASN A 1 185 ? -65.472 -7.896 45.508 1.00 54.34 185 ASN A CA 1
ATOM 1460 C C . ASN A 1 185 ? -66.244 -8.448 44.300 1.00 54.34 185 ASN A C 1
ATOM 1462 O O . ASN A 1 185 ? -67.314 -9.007 44.501 1.00 54.34 185 ASN A O 1
ATOM 1466 N N . ASP A 1 186 ? -65.696 -8.361 43.081 1.00 57.53 186 ASP A N 1
ATOM 1467 C CA . ASP A 1 186 ? -66.456 -8.668 41.853 1.00 57.53 186 ASP A CA 1
ATOM 1468 C C . ASP A 1 186 ? -65.779 -9.715 40.950 1.00 57.53 186 ASP A C 1
ATOM 1470 O O . ASP A 1 186 ? -66.256 -9.999 39.854 1.00 57.53 186 ASP A O 1
ATOM 1474 N N . GLY A 1 187 ? -64.643 -10.287 41.367 1.00 56.28 187 GLY A N 1
ATOM 1475 C CA . GLY A 1 187 ? -63.952 -11.367 40.644 1.00 56.28 187 GLY A CA 1
ATOM 1476 C C . GLY A 1 187 ? -63.378 -10.998 39.265 1.00 56.28 187 GLY A C 1
ATOM 1477 O O . GLY A 1 187 ? -62.757 -11.843 38.624 1.00 56.28 187 GLY A O 1
ATOM 1478 N N . ASN A 1 188 ? -63.546 -9.755 38.804 1.00 49.28 188 ASN A N 1
ATOM 1479 C CA . ASN A 1 188 ? -63.014 -9.285 37.528 1.00 49.28 188 ASN A CA 1
ATOM 1480 C C . ASN A 1 188 ? -61.498 -9.041 37.601 1.00 49.28 188 ASN A C 1
ATOM 1482 O O . ASN A 1 188 ? -60.999 -8.349 38.492 1.00 49.28 188 ASN A O 1
ATOM 1486 N N . ILE A 1 189 ? -60.774 -9.580 36.617 1.00 55.84 189 ILE A N 1
ATOM 1487 C CA . ILE A 1 189 ? -59.335 -9.374 36.421 1.00 55.84 189 ILE A CA 1
ATOM 1488 C C . ILE A 1 189 ? -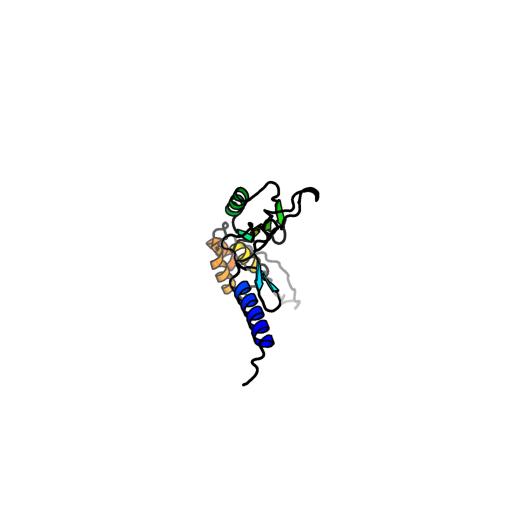59.157 -8.150 35.519 1.00 55.84 189 ILE A C 1
ATOM 1490 O O . ILE A 1 189 ? -59.570 -8.172 34.361 1.00 55.84 189 ILE A O 1
ATOM 1494 N N . VAL A 1 190 ? -58.532 -7.089 36.034 1.00 53.44 190 VAL A N 1
ATOM 1495 C CA . VAL A 1 190 ? -58.131 -5.924 35.232 1.00 53.44 190 VAL A CA 1
ATOM 1496 C C . VAL A 1 190 ? -56.618 -5.969 35.059 1.00 53.44 190 VAL A C 1
ATOM 1498 O O . VAL A 1 190 ? -55.872 -5.929 36.034 1.00 53.44 190 VAL A O 1
ATOM 1501 N N . LEU A 1 191 ? -56.169 -6.078 33.809 1.00 51.72 191 LEU A N 1
ATOM 1502 C CA . LEU A 1 191 ? -54.758 -5.970 33.450 1.00 51.72 191 LEU A CA 1
ATOM 1503 C C . LEU A 1 191 ? -54.429 -4.488 33.253 1.00 51.72 191 LEU A C 1
ATOM 1505 O O . LEU A 1 191 ? -54.945 -3.858 32.332 1.00 51.72 191 LEU A O 1
ATOM 1509 N N . GLU A 1 192 ? -53.589 -3.930 34.122 1.00 50.38 192 GLU A N 1
ATOM 1510 C CA . GLU A 1 192 ? -53.106 -2.554 33.996 1.00 50.38 192 GLU A CA 1
ATOM 1511 C C . GLU A 1 192 ? -51.749 -2.551 33.275 1.00 50.38 192 GLU A C 1
ATOM 1513 O O . GLU A 1 192 ? -50.820 -3.258 33.670 1.00 50.38 192 GLU A O 1
ATOM 1518 N N . TYR A 1 193 ? -51.652 -1.786 32.183 1.00 46.16 193 TYR A N 1
ATOM 1519 C CA . TYR A 1 193 ? -50.427 -1.612 31.401 1.00 46.16 193 TYR A CA 1
ATOM 1520 C C . TYR A 1 193 ? -49.791 -0.267 31.747 1.00 46.16 193 TYR A C 1
ATOM 1522 O O . TYR A 1 193 ? -50.344 0.782 31.413 1.00 46.16 193 TYR A O 1
ATOM 1530 N N . THR A 1 194 ? -48.613 -0.301 32.372 1.00 52.59 194 THR A N 1
ATOM 1531 C CA . THR A 1 194 ? -47.877 0.913 32.742 1.00 52.59 194 THR A CA 1
ATOM 1532 C C . THR A 1 194 ? -46.449 0.847 32.217 1.00 52.59 194 THR A C 1
ATOM 1534 O O . THR A 1 194 ? -45.682 -0.047 32.567 1.00 52.59 194 THR A O 1
ATOM 1537 N N . ASN A 1 195 ? -46.075 1.828 31.393 1.00 41.03 195 ASN A N 1
ATOM 1538 C CA . ASN A 1 195 ? -44.697 2.022 30.950 1.00 41.03 195 ASN A CA 1
ATOM 1539 C C . ASN A 1 195 ? -43.913 2.760 32.041 1.00 41.03 195 ASN A C 1
ATOM 1541 O O . ASN A 1 195 ? -44.020 3.979 32.159 1.00 41.03 195 ASN A O 1
ATOM 1545 N N . ALA A 1 196 ? -43.130 2.035 32.840 1.00 49.03 196 ALA A N 1
ATOM 1546 C CA . ALA A 1 196 ? -42.175 2.646 33.760 1.00 49.03 196 ALA A CA 1
ATOM 1547 C C . ALA A 1 196 ? -40.847 2.898 33.026 1.00 49.03 196 ALA A C 1
ATOM 1549 O O . ALA A 1 196 ? -40.147 1.959 32.649 1.00 49.03 196 ALA A O 1
ATOM 1550 N N . VAL A 1 197 ? -40.512 4.171 32.807 1.00 44.03 197 VAL A N 1
ATOM 1551 C CA . VAL A 1 197 ? -39.193 4.601 32.321 1.00 44.03 197 VAL A CA 1
ATOM 1552 C C . VAL A 1 197 ? -38.400 5.086 33.529 1.00 44.03 197 VAL A C 1
ATOM 1554 O O . VAL A 1 197 ? -38.517 6.240 33.931 1.00 44.03 197 VAL A O 1
ATOM 1557 N N . GLU A 1 198 ? -37.616 4.199 34.136 1.00 43.28 198 GLU A N 1
ATOM 1558 C CA . GLU A 1 198 ? -36.637 4.587 35.153 1.00 43.28 198 GLU A CA 1
ATOM 1559 C C . GLU A 1 198 ? -35.278 4.805 34.481 1.00 43.28 198 GLU A C 1
ATOM 1561 O O . GLU A 1 198 ? -34.633 3.863 34.022 1.00 43.28 198 GLU A O 1
ATOM 1566 N N . GLY A 1 199 ? -34.857 6.068 34.394 1.00 35.94 199 GLY A N 1
ATOM 1567 C CA . GLY A 1 199 ? -33.485 6.433 34.055 1.00 35.94 199 GLY A CA 1
ATOM 1568 C C . GLY A 1 199 ? -32.668 6.588 35.334 1.00 35.94 199 GLY A C 1
ATOM 1569 O O . GLY A 1 199 ? -33.038 7.392 36.187 1.00 35.94 199 GLY A O 1
ATOM 1570 N N . SER A 1 200 ? -31.564 5.851 35.476 1.00 41.53 200 SER A N 1
ATOM 1571 C CA . SER A 1 200 ? -30.536 6.179 36.471 1.00 41.53 200 SER A CA 1
ATOM 1572 C C . SER A 1 200 ? -29.382 6.903 35.783 1.00 41.53 200 SER A C 1
ATOM 1574 O O . SER A 1 200 ? -28.885 6.425 34.761 1.00 41.53 200 SER A O 1
ATOM 1576 N N . ALA A 1 201 ? -29.011 8.056 36.340 1.00 34.28 201 ALA A N 1
ATOM 1577 C CA . ALA A 1 201 ? -27.846 8.851 35.955 1.00 34.28 201 ALA A CA 1
ATOM 1578 C C . ALA A 1 201 ? -26.531 8.205 36.410 1.00 34.28 201 ALA A C 1
ATOM 1580 O O . ALA A 1 201 ? -26.561 7.486 37.436 1.00 34.28 201 ALA A O 1
#

Sequence (201 aa):
MPDIDYGEVGSNIVYTSLHAGAATADPKKNPEPHGRAYAVTPPGHTVEYLERPEFPPRRNGTVKLSDTASFLEYWKRQHSADSYIYGSMVPAQFLAVLNEHSGTKAEGGADWRDHRALYALQHSDEWNTWTGRSGKPFDGNESFAYWLEENLLDIKSPAPAKFMDIALNMRVKQGQVFGNKVNLNDGNIVLEYTNAVEGSA

InterPro domains:
  IPR019276 Protein of unkown function DUF2303 [PF10065] (20-197)

Foldseek 3Di:
DDDDPVPVVVVVVVVVVVQVCQVPDDFDDDPDQQDFTWGQHDDPRDTDGDPDDPDRSDAFAEAEDADPVVVVVVCVVQADPQWDWDADVVQGKIKIQRFAQADDPPPRRDTDSGNIYIHGHDDDPLVCLVVVCPPPDDPDLVRVLVSLVVNLVVDPPDHSVVVSVCVSPPDPDPDFDWDWDADPPPRDTDTDGDRDDDDDD

Radius of gyration: 39.27 Å; chains: 1; bounding box: 109×68×92 Å

pLDDT: mean 75.9, std 17.53, range [34.28, 96.56]

Organism: NCBI:txid1070528